Protein AF-A0A099PGU4-F1 (afdb_monomer)

Secondary structure (DSSP, 8-state):
-------------------------PPPP--EE-SSSS-EESSHHHHHHHHHHHS--PPPEEEETTEEP-SS-EEE-S---GGGEEEES-SEEEETTEEESSHHHHHHHHHH---EEEEEEEEETTEEEEEEEEE-PPPHHHHHHHHHHHHHHHSSS---HHHHHHHHHHTTT-STTHHHHHHHHHHHHHHHHHTT-GGG---GGGHHHHHHHHHHHHTT---HHHHHHHHHHHHHTT-TT-TTGGGG-HHHHHHHHHHHH---------TT---------HHHHHHHHHHHS-HHHHHHHHHHHHHHHHHTT--TTS---

pLDDT: mean 79.65, std 15.61, range [30.45, 95.44]

Solvent-accessible surface area (backbone atoms only — not comparable to full-atom values): 19019 Å² total; per-residue (Å²): 133,85,84,87,81,83,83,84,78,93,71,95,71,85,75,78,72,74,86,70,83,73,68,84,74,71,75,76,80,71,74,41,69,48,94,88,47,97,53,72,24,83,39,71,64,57,45,50,54,44,40,58,72,78,52,61,85,65,66,42,38,48,24,54,76,82,40,74,56,60,67,58,76,43,78,35,66,62,90,67,52,74,90,36,51,50,77,43,60,53,78,42,39,28,51,72,89,43,74,40,94,46,71,66,59,49,48,51,53,47,53,74,56,67,62,49,77,44,41,40,37,33,25,25,93,97,46,76,44,53,31,36,40,32,34,46,55,59,48,70,67,54,51,52,51,51,52,52,50,49,47,72,66,42,62,55,91,80,84,48,50,66,48,52,52,50,49,55,60,75,44,69,83,47,72,56,42,43,54,47,54,49,13,54,50,26,38,54,49,14,31,38,10,65,60,54,39,78,73,63,80,51,52,53,81,51,19,63,56,25,38,48,53,14,49,63,43,36,67,87,49,89,47,73,66,47,44,34,48,51,22,54,47,34,55,76,66,70,50,68,85,55,63,80,50,33,63,69,38,64,61,57,38,51,36,49,46,24,76,76,69,74,48,80,59,83,54,84,76,59,96,70,72,82,66,74,64,66,81,66,34,68,66,58,49,50,46,36,51,46,47,42,45,58,71,70,56,34,72,71,41,48,67,57,52,54,49,53,48,67,71,64,70,56,72,77,71,72,78,75,127

Mean predicted aligned error: 14.09 Å

Radius of gyration: 36.43 Å; Cα contacts (8 Å, |Δi|>4): 398; chains: 1; bounding box: 57×49×133 Å

Foldseek 3Di:
DDDDDDDDDDDDDPPPPPPDPPPCPPPPQDWDAAPVDRDIDSDPVVSVVCCCPVPPPDAKFKAFQNHTDALDEEEDQDQGDLVRIDIPQFCWKDKPPHTDRDPSVVSVVCNVDQAAWMWMWTDHDPDIGIYIYGYLYQDPVLVVQLVVLLCVLQLDQDDAPVSLVVSCVSCVVRPSCPLVSQLLSLLSLLLCQLQVPVRSPHHVVCSLVSLVSNCVSLVRPDDLVSLCSVLLSCLVQVVLVVVVSVVSQVLSNQLSCCLVPVDADQDCPPVDPPRPSRHHHPLSVLSSCLRHDDPVCVVVCVVVSVVCCVVSPPPNVVPPD

Structure (mmCIF, N/CA/C/O backbone):
data_AF-A0A099PGU4-F1
#
_entry.id   AF-A0A099PGU4-F1
#
loop_
_atom_site.group_PDB
_atom_site.id
_atom_site.type_symbol
_atom_site.label_atom_id
_atom_site.label_alt_id
_atom_site.label_comp_id
_atom_site.label_asym_id
_atom_site.label_entity_id
_atom_site.label_seq_id
_atom_site.pdbx_PDB_ins_code
_atom_site.Cartn_x
_atom_site.Cartn_y
_atom_site.Cartn_z
_atom_site.occupancy
_atom_site.B_iso_or_equiv
_atom_site.auth_seq_id
_atom_site.auth_comp_id
_atom_site.auth_asym_id
_atom_site.auth_atom_id
_atom_site.pdbx_PDB_model_num
ATOM 1 N N . MET A 1 1 ? 26.049 23.644 82.304 1.00 37.53 1 MET A N 1
ATOM 2 C CA . MET A 1 1 ? 25.176 23.335 81.154 1.00 37.53 1 MET A CA 1
ATOM 3 C C . MET A 1 1 ? 24.590 21.949 81.382 1.00 37.53 1 MET A C 1
ATOM 5 O O . MET A 1 1 ? 25.367 21.016 81.489 1.00 37.53 1 MET A O 1
ATOM 9 N N . GLY A 1 2 ? 23.264 21.877 81.557 1.00 38.16 2 GLY A N 1
ATOM 10 C CA . GLY A 1 2 ? 22.396 20.699 81.370 1.00 38.16 2 GLY A CA 1
ATOM 11 C C . GLY A 1 2 ? 22.718 19.407 82.124 1.00 38.16 2 GLY A C 1
ATOM 12 O O . GLY A 1 2 ? 23.472 18.584 81.628 1.00 38.16 2 GLY A O 1
ATOM 13 N N . PHE A 1 3 ? 22.074 19.213 83.277 1.00 33.47 3 PHE A N 1
ATOM 14 C CA . PHE A 1 3 ? 22.132 18.014 84.115 1.00 33.47 3 PHE A CA 1
ATOM 15 C C . PHE A 1 3 ? 21.440 16.795 83.484 1.00 33.47 3 PHE A C 1
ATOM 17 O O . PHE A 1 3 ? 20.305 16.877 83.018 1.00 33.47 3 PHE A O 1
ATOM 24 N N . LEU A 1 4 ? 22.121 15.651 83.570 1.00 37.31 4 LEU A N 1
ATOM 25 C CA . LEU A 1 4 ? 21.577 14.305 83.421 1.00 37.31 4 LEU A CA 1
ATOM 26 C C . LEU A 1 4 ? 20.692 14.011 84.645 1.00 37.31 4 LEU A C 1
ATOM 28 O O . LEU A 1 4 ? 21.203 13.944 85.762 1.00 37.31 4 LEU A O 1
ATOM 32 N N . VAL A 1 5 ? 19.381 13.850 84.458 1.00 43.94 5 VAL A N 1
ATOM 33 C CA . VAL A 1 5 ? 18.483 13.419 85.539 1.00 43.94 5 VAL A CA 1
ATOM 34 C C . VAL A 1 5 ? 18.131 11.952 85.334 1.00 43.94 5 VAL A C 1
ATOM 36 O O . VAL A 1 5 ? 17.391 11.581 84.427 1.00 43.94 5 VAL A O 1
ATOM 39 N N . ILE A 1 6 ? 18.706 11.126 86.203 1.00 43.03 6 ILE A N 1
ATOM 40 C CA . ILE A 1 6 ? 18.345 9.730 86.427 1.00 43.03 6 ILE A CA 1
ATOM 41 C C . ILE A 1 6 ? 17.074 9.730 87.279 1.00 43.03 6 ILE A C 1
ATOM 43 O O . ILE A 1 6 ? 17.106 10.213 88.408 1.00 43.03 6 ILE A O 1
ATOM 47 N N . TYR A 1 7 ? 15.987 9.140 86.784 1.00 37.22 7 TYR A N 1
ATOM 48 C CA . TYR A 1 7 ? 14.889 8.703 87.645 1.00 37.22 7 TYR A CA 1
ATOM 49 C C . TYR A 1 7 ? 15.001 7.194 87.867 1.00 37.22 7 TYR A C 1
ATOM 51 O O . TYR A 1 7 ? 14.616 6.389 87.025 1.00 37.22 7 TYR A O 1
ATOM 59 N N . LYS A 1 8 ? 15.553 6.824 89.028 1.00 44.50 8 LYS A N 1
ATOM 60 C CA . LYS A 1 8 ? 15.215 5.572 89.707 1.00 44.50 8 LYS A CA 1
ATOM 61 C C . LYS A 1 8 ? 14.029 5.877 90.614 1.00 44.50 8 LYS A C 1
ATOM 63 O O . LYS A 1 8 ? 14.149 6.712 91.505 1.00 44.50 8 LYS A O 1
ATOM 68 N N . GLY A 1 9 ? 12.907 5.219 90.363 1.00 38.56 9 GLY A N 1
ATOM 69 C CA . GLY A 1 9 ? 11.723 5.274 91.207 1.00 38.56 9 GLY A CA 1
ATOM 70 C C . GLY A 1 9 ? 11.124 3.883 91.305 1.00 38.56 9 GLY A C 1
ATOM 71 O O . GLY A 1 9 ? 10.373 3.474 90.427 1.00 38.56 9 GLY A O 1
ATOM 72 N N . ASP A 1 10 ? 11.499 3.168 92.361 1.00 49.78 10 ASP A N 1
ATOM 73 C CA . ASP A 1 10 ? 10.789 1.988 92.835 1.00 49.78 10 ASP A CA 1
ATOM 74 C C . ASP A 1 10 ? 9.433 2.433 93.397 1.00 49.78 10 ASP A C 1
ATOM 76 O O . ASP A 1 10 ? 9.382 3.248 94.318 1.00 49.78 10 ASP A O 1
ATOM 80 N N . ALA A 1 11 ? 8.333 1.891 92.878 1.00 44.25 11 ALA A N 1
ATOM 81 C CA . ALA A 1 11 ? 7.063 1.872 93.592 1.00 44.25 11 ALA A CA 1
ATOM 82 C C . ALA A 1 11 ? 6.224 0.684 93.120 1.00 44.25 11 ALA A C 1
ATOM 84 O O . ALA A 1 11 ? 5.599 0.683 92.063 1.00 44.25 11 ALA A O 1
ATOM 85 N N . VAL A 1 12 ? 6.265 -0.342 93.961 1.00 49.97 12 VAL A N 1
ATOM 86 C CA . VAL A 1 12 ? 5.324 -1.449 94.079 1.00 49.97 12 VAL A CA 1
ATOM 87 C C . VAL A 1 12 ? 3.891 -0.934 93.917 1.00 49.97 12 VAL A C 1
ATOM 89 O O . VAL A 1 12 ? 3.403 -0.157 94.733 1.00 49.97 12 VAL A O 1
ATOM 92 N N . GLY A 1 13 ? 3.223 -1.375 92.858 1.00 40.06 13 GLY A N 1
ATOM 93 C CA . GLY A 1 13 ? 1.851 -0.996 92.550 1.00 40.06 13 GLY A CA 1
ATOM 94 C C . GLY A 1 13 ? 1.297 -1.897 91.462 1.00 40.06 13 GLY A C 1
ATOM 95 O O . GLY A 1 13 ? 1.144 -1.481 90.319 1.00 40.06 13 GLY A O 1
ATOM 96 N N . SER A 1 14 ? 1.047 -3.159 91.802 1.00 49.19 14 SER A N 1
ATOM 97 C CA . SER A 1 14 ? 0.262 -4.066 90.971 1.00 49.19 14 SER A CA 1
ATOM 98 C C . SER A 1 14 ? -1.152 -3.498 90.851 1.00 49.19 14 SER A C 1
ATOM 100 O O . SER A 1 14 ? -1.988 -3.711 91.726 1.00 49.19 14 SER A O 1
ATOM 102 N N . VAL A 1 15 ? -1.422 -2.737 89.791 1.00 48.97 15 VAL A N 1
ATOM 103 C CA . VAL A 1 15 ? -2.797 -2.432 89.398 1.00 48.97 15 VAL A CA 1
ATOM 104 C C . VAL A 1 15 ? -3.402 -3.762 88.967 1.00 48.97 15 VAL A C 1
ATOM 106 O O . VAL A 1 15 ? -3.043 -4.297 87.920 1.00 48.97 15 VAL A O 1
ATOM 109 N N . GLN A 1 16 ? -4.265 -4.333 89.809 1.00 47.31 16 GLN A N 1
ATOM 110 C CA . GLN A 1 16 ? -5.133 -5.419 89.381 1.00 47.31 16 GLN A CA 1
ATOM 111 C C . GLN A 1 16 ? -6.078 -4.838 88.335 1.00 47.31 16 GLN A C 1
ATOM 113 O O . GLN A 1 16 ? -7.005 -4.096 88.655 1.00 47.31 16 GLN A O 1
ATOM 118 N N . ILE A 1 17 ? -5.780 -5.123 87.070 1.00 53.50 17 ILE A N 1
ATOM 119 C CA . ILE A 1 17 ? -6.756 -5.002 85.997 1.00 53.50 17 ILE A CA 1
ATOM 120 C C . ILE A 1 17 ? -7.861 -5.992 86.386 1.00 53.50 17 ILE A C 1
ATOM 122 O O . ILE A 1 17 ? -7.537 -7.163 86.595 1.00 53.50 17 ILE A O 1
ATOM 126 N N . PRO A 1 18 ? -9.119 -5.556 86.573 1.00 51.62 18 PRO A N 1
ATOM 127 C CA . PRO A 1 18 ? -10.206 -6.497 86.775 1.00 51.62 18 PRO A CA 1
ATOM 128 C C . PRO A 1 18 ? -10.209 -7.417 85.562 1.00 51.62 18 PRO A C 1
ATOM 130 O O . PRO A 1 18 ? -10.200 -6.904 84.436 1.00 51.62 18 PRO A O 1
ATOM 133 N N . ASP A 1 19 ? -10.190 -8.730 85.792 1.00 52.38 19 ASP A N 1
ATOM 134 C CA . ASP A 1 19 ? -10.503 -9.722 84.769 1.00 52.38 19 ASP A CA 1
ATOM 135 C C . ASP A 1 19 ? -11.881 -9.354 84.228 1.00 52.38 19 ASP A C 1
ATOM 137 O O . ASP A 1 19 ? -12.927 -9.629 84.811 1.00 52.38 19 ASP A O 1
ATOM 141 N N . SER A 1 20 ? -11.854 -8.560 83.166 1.00 56.41 20 SER A N 1
ATOM 142 C CA . SER A 1 20 ? -13.026 -8.208 82.410 1.00 56.41 20 SER A CA 1
ATOM 143 C C . SER A 1 20 ? -13.300 -9.481 81.651 1.00 56.41 20 SER A C 1
ATOM 145 O O . SER A 1 20 ? -12.481 -9.873 80.817 1.00 56.41 20 SER A O 1
ATOM 147 N N . ASP A 1 21 ? -14.394 -10.147 82.003 1.00 51.59 21 ASP A N 1
ATOM 148 C CA . ASP A 1 21 ? -14.986 -11.211 81.215 1.00 51.59 21 ASP A CA 1
ATOM 149 C C . ASP A 1 21 ? -15.251 -10.644 79.815 1.00 51.59 21 ASP A C 1
ATOM 151 O O . ASP A 1 21 ? -16.335 -10.160 79.494 1.00 51.59 21 ASP A O 1
ATOM 155 N N . PHE A 1 22 ? -14.222 -10.647 78.967 1.00 52.19 22 PHE A N 1
ATOM 156 C CA . PHE A 1 22 ? -14.390 -10.605 77.535 1.00 52.19 22 PHE A CA 1
ATOM 157 C C . PHE A 1 22 ? -15.034 -11.943 77.211 1.00 52.19 22 PHE A C 1
ATOM 159 O O . PHE A 1 22 ? -14.361 -12.924 76.892 1.00 52.19 22 PHE A O 1
ATOM 166 N N . GLU A 1 23 ? -16.361 -11.989 77.359 1.00 58.59 23 GLU A N 1
ATOM 167 C CA . GLU A 1 23 ? -17.189 -12.935 76.638 1.00 58.59 23 GLU A CA 1
ATOM 168 C C . GLU A 1 23 ? -16.593 -13.032 75.237 1.00 58.59 23 GLU A C 1
ATOM 170 O O . GLU A 1 23 ? -16.326 -12.010 74.598 1.00 58.59 23 GLU A O 1
ATOM 175 N N . ASN A 1 24 ? -16.284 -14.255 74.811 1.00 54.84 24 ASN A N 1
ATOM 176 C CA . ASN A 1 24 ? -15.778 -14.552 73.481 1.00 54.84 24 ASN A CA 1
ATOM 177 C C . ASN A 1 24 ? -16.817 -14.086 72.450 1.00 54.84 24 ASN A C 1
ATOM 179 O O . ASN A 1 24 ? -17.599 -14.889 71.940 1.00 54.84 24 ASN A O 1
ATOM 183 N N . VAL A 1 25 ? -16.845 -12.786 72.145 1.00 59.75 25 VAL A N 1
ATOM 184 C CA . VAL A 1 25 ? -17.610 -12.222 71.045 1.00 59.75 25 VAL A CA 1
ATOM 185 C C . VAL A 1 25 ? -16.882 -12.698 69.807 1.00 59.75 25 VAL A C 1
ATOM 187 O O . VAL A 1 25 ? -15.896 -12.115 69.355 1.00 59.75 25 VAL A O 1
ATOM 190 N N . THR A 1 26 ? -17.330 -13.843 69.307 1.00 65.25 26 THR A N 1
ATOM 191 C CA . THR A 1 26 ? -16.899 -14.353 68.018 1.00 65.25 26 THR A CA 1
ATOM 192 C C . THR A 1 26 ? -17.245 -13.260 67.010 1.00 65.25 26 THR A C 1
ATOM 194 O O . THR A 1 26 ? -18.410 -12.857 66.941 1.00 65.25 26 THR A O 1
ATOM 197 N N . PRO A 1 27 ? -16.258 -12.702 66.285 1.00 69.75 27 PRO A N 1
ATOM 198 C CA . PRO A 1 27 ? -16.545 -11.656 65.323 1.00 69.75 27 PRO A CA 1
ATOM 199 C C . PRO A 1 27 ? -17.578 -12.195 64.329 1.00 69.75 27 PRO A C 1
ATOM 201 O O . PRO A 1 27 ? -17.468 -13.358 63.922 1.00 69.75 27 PRO A O 1
ATOM 204 N N . PRO A 1 28 ? -18.591 -11.391 63.961 1.00 69.25 28 PRO A N 1
ATOM 205 C CA . PRO A 1 28 ? -19.624 -11.845 63.048 1.00 69.25 28 PRO A CA 1
ATOM 206 C C . PRO A 1 28 ? -18.975 -12.367 61.758 1.00 69.25 28 PRO A C 1
ATOM 208 O O . PRO A 1 28 ? -17.961 -11.810 61.312 1.00 69.25 28 PRO A O 1
ATOM 211 N N . PRO A 1 29 ? -19.516 -13.450 61.173 1.00 75.88 29 PRO A N 1
ATOM 212 C CA . PRO A 1 29 ? -18.942 -14.052 59.980 1.00 75.88 29 PRO A CA 1
ATOM 213 C C . PRO A 1 29 ? -18.829 -12.997 58.878 1.00 75.88 29 PRO A C 1
ATOM 215 O O . PRO A 1 29 ? -19.744 -12.204 58.655 1.00 75.88 29 PRO A O 1
ATOM 218 N N . ARG A 1 30 ? -17.677 -12.956 58.201 1.00 81.38 30 ARG A N 1
ATOM 219 C CA . ARG A 1 30 ? -17.460 -12.033 57.084 1.00 81.38 30 ARG A CA 1
ATOM 220 C C . ARG A 1 30 ? -18.351 -12.462 55.924 1.00 81.38 30 ARG A C 1
ATOM 222 O O . ARG A 1 30 ? -18.134 -13.523 55.350 1.00 81.38 30 ARG A O 1
ATOM 229 N N . VAL A 1 31 ? -19.327 -11.628 55.586 1.00 89.50 31 VAL A N 1
ATOM 230 C CA . VAL A 1 31 ? -20.226 -11.845 54.449 1.00 89.50 31 VAL A CA 1
ATOM 231 C C . VAL A 1 31 ? -19.766 -10.983 53.279 1.00 89.50 31 VAL A C 1
ATOM 233 O O . VAL A 1 31 ? -19.483 -9.797 53.447 1.00 89.50 31 VAL A O 1
ATOM 236 N N . TYR A 1 32 ? -19.699 -11.575 52.090 1.00 90.06 32 TYR A N 1
ATOM 237 C CA . TYR A 1 32 ? -19.352 -10.888 50.850 1.00 90.06 32 TYR A CA 1
ATOM 238 C C . TYR A 1 32 ? -20.605 -10.724 49.990 1.00 90.06 32 TYR A C 1
ATOM 240 O O . TYR A 1 32 ? -21.215 -11.715 49.601 1.00 90.06 32 TYR A O 1
ATOM 248 N N . ILE A 1 33 ? -20.998 -9.486 49.695 1.00 90.75 33 ILE A N 1
ATOM 249 C CA . ILE A 1 33 ? -22.209 -9.173 48.918 1.00 90.75 33 ILE A CA 1
ATOM 250 C C . ILE A 1 33 ? -21.813 -8.905 47.462 1.00 90.75 33 ILE A C 1
ATOM 252 O O . ILE A 1 33 ? -20.813 -8.224 47.206 1.00 90.75 33 ILE A O 1
ATOM 256 N N . CYS A 1 34 ? -22.565 -9.443 46.500 1.00 89.75 34 CYS A N 1
ATOM 257 C CA . CYS A 1 34 ? -22.356 -9.106 45.095 1.00 89.75 34 CYS A CA 1
ATOM 258 C C . CYS A 1 34 ? -22.785 -7.655 44.810 1.00 89.75 34 CYS A C 1
ATOM 260 O O . CYS A 1 34 ? -23.852 -7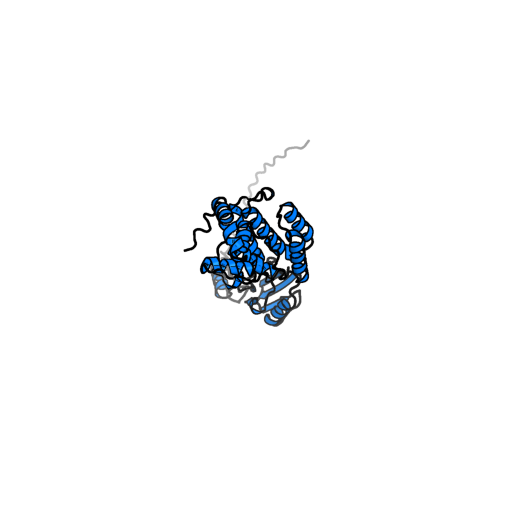.235 45.236 1.00 89.75 34 CYS A O 1
ATOM 262 N N . PRO A 1 35 ? -21.990 -6.857 44.076 1.00 85.19 35 PRO A N 1
ATOM 263 C CA . PRO A 1 35 ? -22.382 -5.494 43.717 1.00 85.19 35 PRO A CA 1
ATOM 264 C C . PRO A 1 35 ? -23.399 -5.434 42.564 1.00 85.19 35 PRO A C 1
ATOM 266 O O . PRO A 1 35 ? -23.894 -4.356 42.258 1.00 85.19 35 PRO A O 1
ATOM 269 N N . HIS A 1 36 ? -23.676 -6.561 41.898 1.00 82.00 36 HIS A N 1
ATOM 270 C CA . HIS A 1 36 ? -24.561 -6.633 40.728 1.00 82.00 36 HIS A CA 1
ATOM 271 C C . HIS A 1 36 ? -25.885 -7.363 41.010 1.00 82.00 36 HIS A C 1
ATOM 273 O O . HIS A 1 36 ? -26.781 -7.333 40.170 1.00 82.00 36 HIS A O 1
ATOM 279 N N . CYS A 1 37 ? -26.016 -8.028 42.163 1.00 87.00 37 CYS A N 1
ATOM 280 C CA . CYS A 1 37 ? -27.243 -8.690 42.608 1.00 87.00 37 CYS A CA 1
ATOM 281 C C . CYS A 1 37 ? -27.247 -8.867 44.135 1.00 87.00 37 CYS A C 1
ATOM 283 O O . CYS A 1 37 ? -26.203 -8.790 44.774 1.00 87.00 37 CYS A O 1
ATOM 285 N N . ASP A 1 38 ? -28.401 -9.188 44.718 1.00 90.69 38 ASP A N 1
ATOM 286 C CA . ASP A 1 38 ? -28.570 -9.277 46.177 1.00 90.69 38 ASP A CA 1
ATOM 287 C C . ASP A 1 38 ? -28.043 -10.588 46.808 1.00 90.69 38 ASP A C 1
ATOM 289 O O . ASP A 1 38 ? -28.407 -10.942 47.931 1.00 90.69 38 ASP A O 1
ATOM 293 N N . LEU A 1 39 ? -27.192 -11.344 46.101 1.00 92.06 39 LEU A N 1
ATOM 294 C CA . LEU A 1 39 ? -26.624 -12.598 46.603 1.00 92.06 39 LEU A CA 1
ATOM 295 C C . LEU A 1 39 ? -25.433 -12.361 47.539 1.00 92.06 39 LEU A C 1
ATOM 297 O O . LEU A 1 39 ? -24.592 -11.481 47.326 1.00 92.06 39 LEU A O 1
ATOM 301 N N . THR A 1 40 ? -25.340 -13.210 48.561 1.00 93.12 40 THR A N 1
ATOM 302 C CA . THR A 1 40 ? -24.297 -13.182 49.587 1.00 93.12 40 THR A CA 1
ATOM 303 C C . THR A 1 40 ? -23.467 -14.461 49.574 1.00 93.12 40 THR A C 1
ATOM 305 O O . THR A 1 40 ? -23.962 -15.547 49.279 1.00 93.12 40 THR A O 1
ATOM 308 N N . PHE A 1 41 ? -22.179 -14.326 49.884 1.00 93.69 41 PHE A N 1
ATOM 309 C CA . PHE A 1 41 ? -21.196 -15.400 49.799 1.00 93.69 41 PHE A CA 1
ATOM 310 C C . PHE A 1 41 ? -20.359 -15.478 51.073 1.00 93.69 41 PHE A C 1
ATOM 312 O O . PHE A 1 41 ? -19.996 -14.463 51.671 1.00 93.69 41 PHE A O 1
ATOM 319 N N . GLU A 1 42 ? -20.012 -16.705 51.454 1.00 92.56 42 GLU A N 1
ATOM 320 C CA . GLU A 1 42 ? -19.208 -17.016 52.645 1.00 92.56 42 GLU A CA 1
ATOM 321 C C . GLU A 1 42 ? -17.702 -16.812 52.415 1.00 92.56 42 GLU A C 1
ATOM 323 O O . GLU A 1 42 ? -16.914 -16.774 53.358 1.00 92.56 42 GLU A O 1
AT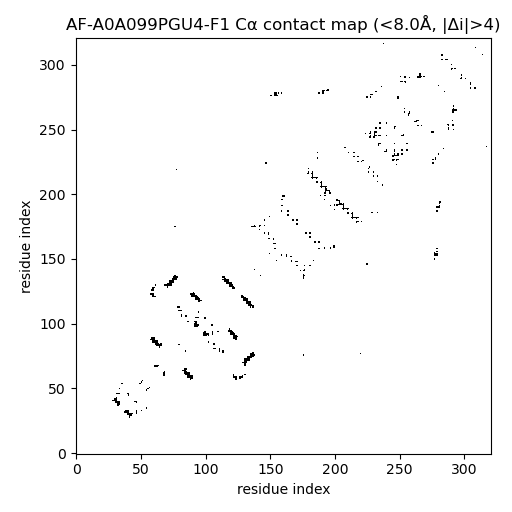OM 328 N N . SER A 1 43 ? -17.277 -16.671 51.156 1.00 92.12 43 SER A N 1
ATOM 329 C CA . SER A 1 43 ? -15.884 -16.411 50.803 1.00 92.12 43 SER A CA 1
ATOM 330 C C . SER A 1 43 ? -15.758 -15.488 49.594 1.00 92.12 43 SER A C 1
ATOM 332 O O . SER A 1 43 ? -16.630 -15.433 48.723 1.00 92.12 43 SER A O 1
ATOM 334 N N . LEU A 1 44 ? -14.621 -14.790 49.519 1.00 91.44 44 LEU A N 1
ATOM 335 C CA . LEU A 1 44 ? -14.261 -13.958 48.371 1.00 91.44 44 LEU A CA 1
ATOM 336 C C . LEU A 1 44 ? -14.180 -14.782 47.072 1.00 91.44 44 LEU A C 1
ATOM 338 O O . LEU A 1 44 ? -14.570 -14.285 46.020 1.00 91.44 44 LEU A O 1
ATOM 342 N N . GLN A 1 45 ? -13.708 -16.032 47.150 1.00 93.56 45 GLN A N 1
ATOM 343 C CA . GLN A 1 45 ? -13.581 -16.925 45.994 1.00 93.56 45 GLN A CA 1
ATOM 344 C C . GLN A 1 45 ? -14.951 -17.245 45.386 1.00 93.56 45 GLN A C 1
ATOM 346 O O . GLN A 1 45 ? -15.138 -17.079 44.188 1.00 93.56 45 GLN A O 1
ATOM 351 N N . LEU A 1 46 ? -15.939 -17.597 46.217 1.00 92.00 46 LEU A N 1
ATOM 352 C CA . LEU A 1 46 ? -17.301 -17.873 45.746 1.00 92.00 46 LEU A CA 1
ATOM 353 C C . LEU A 1 46 ? -17.959 -16.635 45.125 1.00 92.00 46 LEU A C 1
ATOM 355 O O . LEU A 1 46 ? -18.644 -16.749 44.111 1.00 92.00 46 LEU A O 1
ATOM 359 N N . LEU A 1 47 ? -17.713 -15.444 45.687 1.00 90.50 47 LEU A N 1
ATOM 360 C CA . LEU A 1 47 ? -18.157 -14.190 45.077 1.00 90.50 47 LEU A CA 1
ATOM 361 C C . LEU A 1 47 ? -17.491 -13.959 43.707 1.00 90.50 47 LEU A C 1
ATOM 363 O O . LEU A 1 47 ? -18.146 -13.475 42.786 1.00 90.50 47 LEU A O 1
ATOM 367 N N . GLN A 1 48 ? -16.200 -14.267 43.557 1.00 87.94 48 GLN A N 1
ATOM 368 C CA . GLN A 1 48 ? -15.495 -14.139 42.276 1.00 87.94 48 GLN A CA 1
ATOM 369 C C . GLN A 1 48 ? -16.021 -15.126 41.230 1.00 87.94 48 GLN A C 1
ATOM 371 O O . GLN A 1 48 ? -16.327 -14.707 40.114 1.00 87.94 48 GLN A O 1
ATOM 376 N N . ASP A 1 49 ? -16.194 -16.394 41.597 1.00 89.19 49 ASP A N 1
ATOM 377 C CA . ASP A 1 49 ? -16.730 -17.427 40.707 1.00 89.19 49 ASP A CA 1
ATOM 378 C C . ASP A 1 49 ? -18.157 -17.070 40.264 1.00 89.19 49 ASP A C 1
ATOM 380 O O . ASP A 1 49 ? -18.492 -17.141 39.080 1.00 89.19 49 ASP A O 1
ATOM 384 N N . HIS A 1 50 ? -18.980 -16.580 41.195 1.00 90.94 50 HIS A N 1
ATOM 385 C CA . HIS A 1 50 ? -20.302 -16.051 40.885 1.00 90.94 50 HIS A CA 1
ATOM 386 C C . HIS A 1 50 ? -20.244 -14.864 39.916 1.00 90.94 50 HIS A C 1
ATOM 388 O O . HIS A 1 50 ? -20.989 -14.852 38.941 1.00 90.94 50 HIS A O 1
ATOM 394 N N . LYS A 1 51 ? -19.356 -13.885 40.136 1.00 85.56 51 LYS A N 1
ATOM 395 C CA . LYS A 1 51 ? -19.197 -12.745 39.218 1.00 85.56 51 LYS A CA 1
ATOM 396 C C . LYS A 1 51 ? -18.855 -13.207 37.805 1.00 85.56 51 LYS A C 1
ATOM 398 O O . LYS A 1 51 ? -19.449 -12.712 36.859 1.00 85.56 51 LYS A O 1
ATOM 403 N N . ILE A 1 52 ? -17.949 -14.170 37.655 1.00 83.31 52 ILE A N 1
ATOM 404 C CA . ILE A 1 52 ? -17.544 -14.681 36.338 1.00 83.31 52 ILE A CA 1
ATOM 405 C C . ILE A 1 52 ? -18.707 -15.400 35.638 1.00 83.31 52 ILE A C 1
ATOM 407 O O . ILE A 1 52 ? -18.910 -15.207 34.440 1.00 83.31 52 ILE A O 1
ATOM 411 N N . LEU A 1 53 ? -19.471 -16.213 36.373 1.00 84.00 53 LEU A N 1
ATOM 412 C CA . LEU A 1 53 ? -20.519 -17.065 35.802 1.00 84.00 53 LEU A CA 1
ATOM 413 C C . LEU A 1 53 ? -21.854 -16.340 35.590 1.00 84.00 53 LEU A C 1
ATOM 415 O O . LEU A 1 53 ? -22.493 -16.520 34.557 1.00 84.00 53 LEU A O 1
ATOM 419 N N . ALA A 1 54 ? -22.290 -15.544 36.566 1.00 82.88 54 ALA A N 1
ATOM 420 C CA . ALA A 1 54 ? -23.595 -14.883 36.561 1.00 82.88 54 ALA A CA 1
ATOM 421 C C . ALA A 1 54 ? -23.545 -13.456 35.996 1.00 82.88 54 ALA A C 1
ATOM 423 O O . ALA A 1 54 ? -24.559 -12.950 35.518 1.00 82.88 54 ALA A O 1
ATOM 424 N N . HIS A 1 55 ? -22.371 -12.818 36.019 1.00 80.19 55 HIS A N 1
ATOM 425 C CA . HIS A 1 55 ? -22.159 -11.457 35.527 1.00 80.19 55 HIS A CA 1
ATOM 426 C C . HIS A 1 55 ? -20.974 -11.400 34.550 1.00 80.19 55 HIS A C 1
ATOM 428 O O . HIS A 1 55 ? -20.003 -10.678 34.802 1.00 80.19 55 HIS A O 1
ATOM 434 N N . PRO A 1 56 ? -21.018 -12.159 33.434 1.00 71.19 56 PRO A N 1
ATOM 435 C CA . PRO A 1 56 ? -19.940 -12.136 32.460 1.00 71.19 56 PRO A CA 1
ATOM 436 C C . PRO A 1 56 ? -19.713 -10.696 31.993 1.00 71.19 56 PRO A C 1
ATOM 438 O O . PRO A 1 56 ? -20.628 -10.042 31.490 1.00 71.19 56 PRO A O 1
ATOM 441 N N . LEU A 1 57 ? -18.483 -10.210 32.176 1.00 73.25 57 LEU A N 1
ATOM 442 C CA . LEU A 1 57 ? -18.040 -8.899 31.710 1.00 73.25 57 LEU A CA 1
ATOM 443 C C . LEU A 1 57 ? -18.067 -8.883 30.181 1.00 73.25 57 LEU A C 1
ATOM 445 O O . LEU A 1 57 ? -17.080 -9.206 29.520 1.00 73.25 57 LEU A O 1
ATOM 449 N N . LYS A 1 58 ? -19.215 -8.512 29.618 1.00 79.12 58 LYS A N 1
ATOM 450 C CA . LYS A 1 58 ? -19.326 -8.171 28.206 1.00 79.12 58 LYS A CA 1
ATOM 451 C C . LYS A 1 58 ? -18.691 -6.803 28.021 1.00 79.12 58 LYS A C 1
ATOM 453 O O . LYS A 1 58 ? -19.096 -5.833 28.655 1.00 79.12 58 LYS A O 1
ATOM 458 N N . ARG A 1 59 ? -17.648 -6.750 27.201 1.00 85.00 59 ARG A N 1
ATOM 459 C CA . ARG A 1 59 ? -17.011 -5.492 26.826 1.00 85.00 59 ARG A CA 1
ATOM 460 C C . ARG A 1 59 ? -17.589 -5.042 25.489 1.00 85.00 59 ARG A C 1
ATOM 462 O O . ARG A 1 59 ? -17.737 -5.895 24.613 1.00 85.00 59 ARG A O 1
ATOM 469 N N . PRO A 1 60 ? -17.902 -3.751 25.333 1.00 90.88 60 PRO A N 1
ATOM 470 C CA . PRO A 1 60 ? -18.253 -3.201 24.046 1.00 90.88 60 PRO A CA 1
ATOM 471 C C . PRO A 1 60 ? -17.011 -3.172 23.153 1.00 90.88 60 PRO A C 1
ATOM 473 O O . PRO A 1 60 ? -15.918 -2.820 23.607 1.00 90.88 60 PRO A O 1
ATOM 476 N N . TYR A 1 61 ? -17.184 -3.532 21.885 1.00 91.88 61 TYR A N 1
ATOM 477 C CA . TYR A 1 61 ? -16.114 -3.539 20.892 1.00 91.88 61 TYR A CA 1
ATOM 478 C C . TYR A 1 61 ? -16.557 -2.840 19.613 1.00 91.88 61 TYR A C 1
ATOM 480 O O . TYR A 1 61 ? -17.659 -3.077 19.120 1.00 91.88 61 TYR A O 1
ATOM 488 N N . LEU A 1 62 ? -15.652 -2.039 19.049 1.00 93.19 62 LEU A N 1
ATOM 489 C CA . LEU A 1 62 ? -15.700 -1.655 17.645 1.00 93.19 62 LEU A CA 1
ATOM 490 C C . LEU A 1 62 ? -14.870 -2.672 16.862 1.00 93.19 62 LEU A C 1
ATOM 492 O O . LEU A 1 62 ? -13.697 -2.883 17.173 1.00 93.19 62 LEU A O 1
ATOM 496 N N . LEU A 1 63 ? -15.468 -3.297 15.856 1.00 93.38 63 LEU A N 1
ATOM 497 C CA . LEU A 1 63 ? -14.782 -4.198 14.941 1.00 93.38 63 LEU A CA 1
ATOM 498 C C . LEU A 1 63 ? -14.503 -3.470 13.626 1.00 93.38 63 LEU A C 1
ATOM 500 O O . LEU A 1 63 ? -15.427 -2.931 13.017 1.00 93.38 63 LEU A O 1
ATOM 504 N N . ILE A 1 64 ? -13.249 -3.508 13.173 1.00 92.38 64 ILE A N 1
ATOM 505 C CA . ILE A 1 64 ? -12.832 -3.069 11.835 1.00 92.38 64 ILE A CA 1
ATOM 506 C C . ILE A 1 64 ? -12.272 -4.291 11.099 1.00 92.38 64 ILE A C 1
ATOM 508 O O . ILE A 1 64 ? -11.364 -4.957 11.593 1.00 92.38 64 ILE A O 1
ATOM 512 N N . HIS A 1 65 ? -12.850 -4.628 9.946 1.00 89.44 65 HIS A N 1
ATOM 513 C CA . HIS A 1 65 ? -12.588 -5.860 9.188 1.00 89.44 65 HIS A CA 1
ATOM 514 C C . HIS A 1 65 ? -12.671 -7.138 10.048 1.00 89.44 65 HIS A C 1
ATOM 516 O O . HIS A 1 65 ? -11.900 -8.081 9.874 1.00 89.44 65 HIS A O 1
ATOM 522 N N . GLY A 1 66 ? -13.603 -7.161 11.008 1.00 88.25 66 GLY A N 1
ATOM 523 C CA . GLY A 1 66 ? -13.807 -8.286 11.928 1.00 88.25 66 GLY A CA 1
ATOM 524 C C . GLY A 1 66 ? -12.788 -8.386 13.070 1.00 88.25 66 GLY A C 1
ATOM 525 O O . GLY A 1 66 ? -12.886 -9.305 13.880 1.00 88.25 66 GLY A O 1
ATOM 526 N N . ALA A 1 67 ? -11.834 -7.457 13.172 1.00 89.38 67 ALA A N 1
ATOM 527 C CA . ALA A 1 67 ? -10.883 -7.388 14.275 1.00 89.38 67 ALA A CA 1
ATOM 528 C C . ALA A 1 67 ? -11.307 -6.326 15.296 1.00 89.38 67 ALA A C 1
ATOM 530 O O . ALA A 1 67 ? -11.639 -5.199 14.926 1.00 89.38 67 ALA A O 1
ATOM 531 N N . ALA A 1 68 ? -11.271 -6.677 16.585 1.00 89.38 68 ALA A N 1
ATOM 532 C CA . ALA A 1 68 ? -11.581 -5.740 17.658 1.00 89.38 68 ALA A CA 1
ATOM 533 C C . ALA A 1 68 ? -10.502 -4.664 17.778 1.00 89.38 68 ALA A C 1
ATOM 535 O O . ALA A 1 68 ? -9.315 -4.957 17.936 1.00 89.38 68 ALA A O 1
ATOM 536 N N . VAL A 1 69 ? -10.946 -3.414 17.728 1.00 89.44 69 VAL A N 1
ATOM 537 C CA . VAL A 1 69 ? -10.107 -2.238 17.895 1.00 89.44 69 VAL A CA 1
ATOM 538 C C . VAL A 1 69 ? -9.931 -1.943 19.382 1.00 89.44 69 VAL A C 1
ATOM 540 O O . VAL A 1 69 ? -10.896 -1.920 20.147 1.00 89.44 69 VAL A O 1
ATOM 543 N N . GLY A 1 70 ? -8.678 -1.746 19.793 1.00 81.00 70 GLY A N 1
ATOM 544 C CA . GLY A 1 70 ? -8.333 -1.329 21.149 1.00 81.00 70 GLY A CA 1
ATOM 545 C C . GLY A 1 70 ? -8.632 0.150 21.414 1.00 81.00 70 GLY A C 1
ATOM 546 O O . GLY A 1 70 ? -9.076 0.883 20.538 1.00 81.00 70 GLY A O 1
ATOM 547 N N . SER A 1 71 ? -8.336 0.599 22.633 1.00 77.06 71 SER A N 1
ATOM 548 C CA . SER A 1 71 ? -8.489 2.002 23.052 1.00 77.06 71 SER A CA 1
ATOM 549 C C . SER A 1 71 ? -7.424 2.951 22.485 1.00 77.06 71 SER A C 1
ATOM 551 O O . SER A 1 71 ? -7.482 4.158 22.713 1.00 77.06 71 SER A O 1
ATOM 553 N N . ASP A 1 72 ? -6.422 2.419 21.787 1.00 82.69 72 ASP A N 1
ATOM 554 C CA . ASP A 1 72 ? -5.352 3.218 21.196 1.00 82.69 72 ASP A CA 1
ATOM 555 C C . ASP A 1 72 ? -5.818 3.908 19.910 1.00 82.69 72 ASP A C 1
ATOM 557 O O . ASP A 1 72 ? -6.746 3.462 19.232 1.00 82.69 72 ASP A O 1
ATOM 561 N N . ALA A 1 73 ? -5.153 5.009 19.554 1.00 84.94 73 ALA A N 1
ATOM 562 C CA . ALA A 1 73 ? -5.437 5.696 18.304 1.00 84.94 73 ALA A CA 1
ATOM 563 C C . ALA A 1 73 ? -5.010 4.838 17.101 1.00 84.94 73 ALA A C 1
ATOM 565 O O . ALA A 1 73 ? -3.842 4.462 16.988 1.00 84.94 73 ALA A O 1
ATOM 566 N N . ILE A 1 74 ? -5.939 4.574 16.181 1.00 88.69 74 ILE A N 1
ATOM 567 C CA . ILE A 1 74 ? -5.683 3.822 14.948 1.00 88.69 74 ILE A CA 1
ATOM 568 C C . ILE A 1 74 ? -5.690 4.774 13.757 1.00 88.69 74 ILE A C 1
ATOM 570 O O . ILE A 1 74 ? -6.681 5.458 13.517 1.00 88.69 74 ILE A O 1
ATOM 574 N N . SER A 1 75 ? -4.599 4.784 12.986 1.00 85.38 75 SER A N 1
ATOM 575 C CA . SER A 1 75 ? -4.541 5.467 11.688 1.00 85.38 75 SER A CA 1
ATOM 576 C C . SER A 1 75 ? -5.075 4.547 10.588 1.00 85.38 75 SER A C 1
ATOM 578 O O . SER A 1 75 ? -4.586 3.432 10.389 1.00 85.38 75 SER A O 1
ATOM 580 N N . LEU A 1 76 ? -6.102 5.023 9.895 1.00 87.25 76 LEU A N 1
ATOM 581 C CA . LEU A 1 76 ? -6.772 4.373 8.783 1.00 87.25 76 LEU A CA 1
ATOM 582 C C . LEU A 1 76 ? -6.372 5.085 7.494 1.00 87.25 76 LEU A C 1
ATOM 584 O O . LEU A 1 76 ? -6.668 6.260 7.297 1.00 87.25 76 LEU A O 1
ATOM 588 N N . LYS A 1 77 ? -5.708 4.342 6.610 1.00 81.88 77 LYS A N 1
ATOM 589 C CA . LYS A 1 77 ? -5.242 4.829 5.300 1.00 81.88 77 LYS A CA 1
ATOM 590 C C . LYS A 1 77 ? -6.179 4.464 4.151 1.00 81.88 77 LYS A C 1
ATOM 592 O O . LYS A 1 77 ? -5.891 4.760 2.998 1.00 81.88 77 LYS A O 1
ATOM 597 N N . GLN A 1 78 ? -7.257 3.751 4.458 1.00 79.56 78 GLN A N 1
ATOM 598 C CA . GLN A 1 78 ? -8.228 3.267 3.491 1.00 79.56 78 GLN A CA 1
ATOM 599 C C . GLN A 1 78 ? -9.617 3.712 3.886 1.00 79.56 78 GLN A C 1
ATOM 601 O O . GLN A 1 78 ? -9.941 3.796 5.073 1.00 79.56 78 GLN A O 1
ATOM 606 N N . GLN A 1 79 ? -10.434 3.927 2.862 1.00 85.25 79 GLN A N 1
ATOM 607 C CA . GLN A 1 79 ? -11.844 4.167 3.053 1.00 85.25 79 GLN A CA 1
ATOM 608 C C . GLN A 1 79 ? -12.504 2.907 3.623 1.00 85.25 79 GLN A C 1
ATOM 610 O O . GLN A 1 79 ? -12.388 1.815 3.067 1.00 85.25 79 GLN A O 1
ATOM 615 N N . LEU A 1 80 ? -13.195 3.076 4.741 1.00 89.50 80 LEU A N 1
ATOM 616 C CA . LEU A 1 80 ? -14.019 2.059 5.364 1.00 89.50 80 LEU A CA 1
ATOM 617 C C . LEU A 1 80 ? -15.380 1.997 4.678 1.00 89.50 80 LEU A C 1
ATOM 619 O O . LEU A 1 80 ? -15.989 3.025 4.374 1.00 89.50 80 LEU A O 1
ATOM 623 N N . TYR A 1 81 ? -15.897 0.787 4.498 1.00 90.12 81 TYR A N 1
ATOM 624 C CA . TYR A 1 81 ? -17.267 0.572 4.057 1.00 90.12 81 TYR A CA 1
ATOM 625 C C . TYR A 1 81 ? -18.109 0.029 5.205 1.00 90.12 81 TYR A C 1
ATOM 627 O O . TYR A 1 81 ? -17.609 -0.569 6.155 1.00 90.12 81 TYR A O 1
ATOM 635 N N . ARG A 1 82 ? -19.432 0.156 5.083 1.00 92.94 82 ARG A N 1
ATOM 636 C CA . ARG A 1 82 ? -20.367 -0.312 6.114 1.00 92.94 82 ARG A CA 1
ATOM 637 C C . ARG A 1 82 ? -20.204 -1.795 6.474 1.00 92.94 82 ARG A C 1
ATOM 639 O O . ARG A 1 82 ? -20.428 -2.170 7.621 1.00 92.94 82 ARG A O 1
ATOM 646 N N . LYS A 1 83 ? -19.796 -2.621 5.506 1.00 91.81 83 LYS A N 1
ATOM 647 C CA . LYS A 1 83 ? -19.513 -4.059 5.676 1.00 91.81 83 LYS A CA 1
ATOM 648 C C . LYS A 1 83 ? -18.269 -4.350 6.523 1.00 91.81 83 LYS A C 1
ATOM 650 O O . LYS A 1 83 ? -18.144 -5.451 7.044 1.00 91.81 83 LYS A O 1
ATOM 655 N N . ASP A 1 84 ? -17.352 -3.392 6.619 1.00 91.56 84 ASP A N 1
ATOM 656 C CA . ASP A 1 84 ? -16.089 -3.545 7.339 1.00 91.56 84 ASP A CA 1
ATOM 657 C C . ASP A 1 84 ? -16.246 -3.216 8.823 1.00 91.56 84 ASP A C 1
ATOM 659 O O . ASP A 1 84 ? -15.323 -3.448 9.598 1.00 91.56 84 ASP A O 1
ATOM 663 N N . LEU A 1 85 ? -17.403 -2.679 9.215 1.00 94.12 85 LEU A N 1
ATOM 664 C CA . LEU A 1 85 ? -17.646 -2.137 10.537 1.00 94.12 85 LEU A CA 1
ATOM 665 C C . LEU A 1 85 ? -18.769 -2.878 11.249 1.00 94.12 85 LEU A C 1
ATOM 667 O O . LEU A 1 85 ? -19.853 -3.093 10.700 1.00 94.12 85 LEU A O 1
ATOM 671 N N . ALA A 1 86 ? -18.518 -3.212 12.508 1.00 94.31 86 ALA A N 1
ATOM 672 C CA . ALA A 1 86 ? -19.527 -3.748 13.405 1.00 94.31 86 ALA A CA 1
ATOM 673 C C . ALA A 1 86 ? -19.292 -3.250 14.830 1.00 94.31 86 ALA A C 1
ATOM 675 O O . ALA A 1 86 ? -18.165 -2.960 15.226 1.00 94.31 86 ALA A O 1
ATOM 676 N N . VAL A 1 87 ? -20.372 -3.164 15.599 1.00 93.69 87 VAL A N 1
ATOM 677 C CA . VAL A 1 87 ? -20.332 -2.889 17.034 1.00 93.69 87 VAL A CA 1
ATOM 678 C C . VAL A 1 87 ? -20.899 -4.107 17.742 1.00 93.69 87 VAL A C 1
ATOM 680 O O . VAL A 1 87 ? -21.967 -4.596 17.378 1.00 93.69 87 VAL A O 1
ATOM 683 N N . GLU A 1 88 ? -20.189 -4.593 18.753 1.00 92.31 88 GLU A N 1
ATOM 684 C CA . GLU A 1 88 ? -20.639 -5.713 19.574 1.00 92.31 88 GLU A CA 1
ATOM 685 C C . GLU A 1 88 ? -20.734 -5.310 21.040 1.00 92.31 88 GLU A C 1
ATOM 687 O O . GLU A 1 88 ? -19.869 -4.601 21.551 1.00 92.31 88 GLU A O 1
ATOM 692 N N . ASN A 1 89 ? -21.765 -5.819 21.725 1.00 89.69 89 ASN A N 1
ATOM 693 C CA . ASN A 1 89 ? -21.993 -5.642 23.161 1.00 89.69 89 ASN A CA 1
ATOM 694 C C . ASN A 1 89 ? -21.969 -4.175 23.628 1.00 89.69 89 ASN A C 1
ATOM 696 O O . ASN A 1 89 ? -21.398 -3.898 24.676 1.00 89.69 89 ASN A O 1
ATOM 700 N N . ALA A 1 90 ? -22.565 -3.251 22.872 1.00 90.00 90 ALA A N 1
ATOM 701 C CA . ALA A 1 90 ? -22.755 -1.861 23.286 1.00 90.00 90 ALA A CA 1
ATOM 702 C C . ALA A 1 90 ? -24.251 -1.570 23.476 1.00 90.00 90 ALA A C 1
ATOM 704 O O . ALA A 1 90 ? -25.067 -1.969 22.649 1.00 90.00 90 ALA A O 1
ATOM 705 N N . GLU A 1 91 ? -24.594 -0.899 24.573 1.00 89.88 91 GLU A N 1
ATOM 706 C CA . GLU A 1 91 ? -25.943 -0.380 24.850 1.00 89.88 91 GLU A CA 1
ATOM 707 C C . GLU A 1 91 ? -26.070 1.084 24.429 1.00 89.88 91 GLU A C 1
ATOM 709 O O . GLU A 1 91 ? -27.157 1.539 24.092 1.00 89.88 91 GLU A O 1
ATOM 714 N N . TRP A 1 92 ? -24.953 1.808 24.440 1.00 91.38 92 TRP A N 1
ATOM 715 C CA . TRP A 1 92 ? -24.886 3.204 24.044 1.00 91.38 92 TRP A CA 1
ATOM 716 C C . TRP A 1 92 ? -23.638 3.441 23.205 1.00 91.38 92 TRP A C 1
ATOM 718 O O . TRP A 1 92 ? -22.574 2.849 23.442 1.00 91.38 92 TRP A O 1
ATOM 728 N N . VAL A 1 93 ? -23.789 4.302 22.203 1.00 95.44 93 VAL A N 1
ATOM 729 C CA . VAL A 1 93 ? -22.736 4.653 21.259 1.00 95.44 93 VAL A CA 1
ATOM 730 C C . VAL A 1 93 ? -22.746 6.155 20.991 1.00 95.44 93 VAL A C 1
ATOM 732 O O . VAL A 1 93 ? -23.796 6.793 20.931 1.00 95.44 93 VAL A O 1
ATOM 735 N N . SER A 1 94 ? -21.562 6.720 20.784 1.00 95.00 94 SER A N 1
ATOM 736 C CA . SER A 1 94 ? -21.419 8.090 20.297 1.00 95.00 94 SER A CA 1
ATOM 737 C C . SER A 1 94 ? -20.265 8.208 19.312 1.00 95.00 94 SER A C 1
ATOM 739 O O . SER A 1 94 ? -19.264 7.493 19.431 1.00 95.00 94 SER A O 1
ATOM 741 N N . LEU A 1 95 ? -20.397 9.147 18.381 1.00 95.00 95 LEU A N 1
ATOM 742 C CA . LEU A 1 95 ? -19.361 9.559 17.443 1.00 95.00 95 LEU A CA 1
ATOM 743 C C . LEU A 1 95 ? -19.157 11.068 17.578 1.00 95.00 95 LEU A C 1
ATOM 745 O O . LEU A 1 95 ? -20.100 11.828 17.383 1.00 95.00 95 LEU A O 1
ATOM 749 N N . ASP A 1 96 ? -17.936 11.499 17.895 1.00 92.62 96 ASP A N 1
ATOM 750 C CA . ASP A 1 96 ? -17.571 12.915 18.060 1.00 92.62 96 ASP A CA 1
ATOM 751 C C . ASP A 1 96 ? -18.517 13.684 19.011 1.00 92.62 96 ASP A C 1
ATOM 753 O O . ASP A 1 96 ? -18.934 14.804 18.725 1.00 92.62 96 ASP A O 1
ATOM 757 N N . GLU A 1 97 ? -18.862 13.072 20.152 1.00 91.50 97 GLU A N 1
ATOM 758 C CA . GLU A 1 97 ? -19.821 13.582 21.157 1.00 91.50 97 GLU A CA 1
ATOM 759 C C . GLU A 1 97 ? -21.297 13.621 20.708 1.00 91.50 97 GLU A C 1
ATOM 761 O O . GLU A 1 97 ? -22.154 14.073 21.465 1.00 91.50 97 GLU A O 1
ATOM 766 N N . VAL A 1 98 ? -21.623 13.128 19.509 1.00 93.75 98 VAL A N 1
ATOM 767 C CA . VAL A 1 98 ? -23.010 12.933 19.064 1.00 93.75 98 VAL A CA 1
ATOM 768 C C . VAL A 1 98 ? -23.458 11.527 19.437 1.00 93.75 98 VAL A C 1
ATOM 770 O O . VAL A 1 98 ? -22.841 10.548 19.019 1.00 93.75 98 VAL A O 1
ATOM 773 N N . GLU A 1 99 ? -24.521 11.429 20.227 1.00 94.44 99 GLU A N 1
ATOM 774 C CA . GLU A 1 99 ? -25.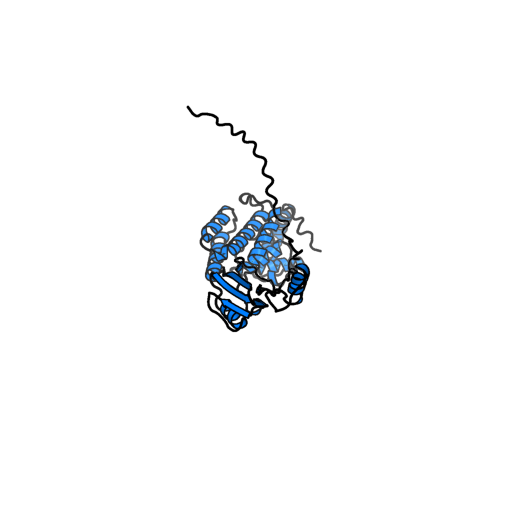110 10.158 20.654 1.00 94.44 99 GLU A CA 1
ATOM 775 C C . GLU A 1 99 ? -26.066 9.607 19.591 1.00 94.44 99 GLU A C 1
ATOM 777 O O . GLU A 1 99 ? -26.759 10.375 18.920 1.00 94.44 99 GLU A O 1
ATOM 782 N N . TYR A 1 100 ? -26.102 8.281 19.449 1.00 94.38 100 TYR A N 1
ATOM 783 C CA . TYR A 1 100 ? -27.003 7.587 18.527 1.00 94.38 100 TYR A CA 1
ATOM 784 C C . TYR A 1 100 ? -27.767 6.490 19.268 1.00 94.38 100 TYR A C 1
ATOM 786 O O . TYR A 1 100 ? -27.186 5.765 20.079 1.00 94.38 100 TYR A O 1
ATOM 794 N N . ASP A 1 101 ? -29.051 6.343 18.940 1.00 89.06 101 ASP A N 1
ATOM 795 C CA . ASP A 1 101 ? -29.917 5.307 19.514 1.00 89.06 101 ASP A CA 1
ATOM 796 C C . ASP A 1 101 ? -29.651 3.921 18.893 1.00 89.06 101 ASP A C 1
ATOM 798 O O . ASP A 1 101 ? -29.791 2.898 19.564 1.00 89.06 101 ASP A O 1
ATOM 802 N N . ASP A 1 102 ? -29.242 3.876 17.618 1.00 90.50 102 ASP A N 1
ATOM 803 C CA . ASP A 1 102 ? -28.861 2.651 16.908 1.00 90.50 102 ASP A CA 1
ATOM 804 C C . ASP A 1 102 ? -27.372 2.690 16.508 1.00 90.50 102 ASP A C 1
ATOM 806 O O . ASP A 1 102 ? -26.944 3.596 15.781 1.00 90.50 102 ASP A O 1
ATOM 810 N N . PRO A 1 103 ? -26.565 1.681 16.898 1.00 92.19 103 PRO A N 1
ATOM 811 C CA . PRO A 1 103 ? -25.204 1.514 16.401 1.00 92.19 103 PRO A CA 1
ATOM 812 C C . PRO A 1 103 ? -25.081 1.561 14.879 1.00 92.19 103 PRO A C 1
ATOM 814 O O . PRO A 1 103 ? -24.066 2.035 14.375 1.00 92.19 103 PRO A O 1
ATOM 817 N N . SER A 1 104 ? -26.084 1.104 14.127 1.00 92.50 104 SER A N 1
ATOM 818 C CA . SER A 1 104 ? -26.025 1.144 12.662 1.00 92.50 104 SER A CA 1
ATOM 819 C C . SER A 1 104 ? -25.992 2.569 12.116 1.00 92.50 104 SER A C 1
ATOM 821 O O . SER A 1 104 ? -25.192 2.834 11.221 1.00 92.50 104 SER A O 1
ATOM 823 N N . GLU A 1 105 ? -26.774 3.485 12.690 1.00 93.56 105 GLU A N 1
ATOM 824 C CA . GLU A 1 105 ? -26.796 4.897 12.292 1.00 93.56 105 GLU A CA 1
ATOM 825 C C . GLU A 1 105 ? -25.459 5.582 12.591 1.00 93.56 105 GLU A C 1
ATOM 827 O O . GLU A 1 105 ? -24.939 6.330 11.762 1.00 93.56 105 GLU A O 1
ATOM 832 N N . MET A 1 106 ? -24.850 5.264 13.738 1.00 94.81 106 MET A N 1
ATOM 833 C CA . MET A 1 106 ? -23.511 5.748 14.083 1.00 94.81 106 MET A CA 1
ATOM 834 C C . MET A 1 106 ? -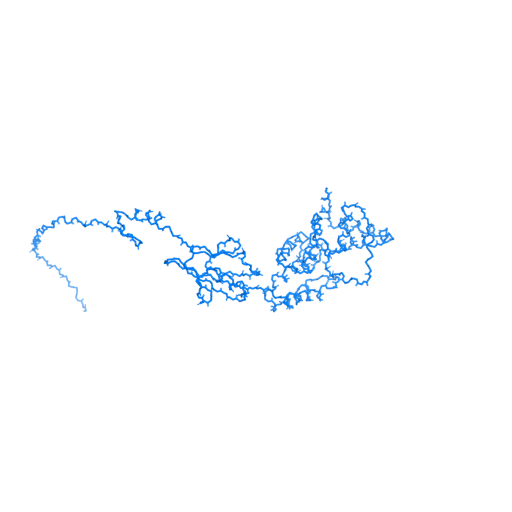22.457 5.249 13.082 1.00 94.81 106 MET A C 1
ATOM 836 O O . MET A 1 106 ? -21.576 6.008 12.673 1.00 94.81 106 MET A O 1
ATOM 840 N N . LEU A 1 107 ? -22.531 3.976 12.670 1.00 94.31 107 LEU A N 1
ATOM 841 C CA . LEU A 1 107 ? -21.608 3.410 11.679 1.00 94.31 107 LEU A CA 1
ATOM 842 C C . LEU A 1 107 ? -21.816 4.050 10.300 1.00 94.31 107 LEU A C 1
ATOM 844 O O . LEU A 1 107 ? -20.835 4.328 9.612 1.00 94.31 107 LEU A O 1
ATOM 848 N N . ASP A 1 108 ? -23.060 4.323 9.907 1.00 93.62 108 ASP A N 1
ATOM 849 C CA . ASP A 1 108 ? -23.371 5.012 8.652 1.00 93.62 108 ASP A CA 1
ATOM 850 C C . ASP A 1 108 ? -22.847 6.458 8.668 1.00 93.62 108 ASP A C 1
ATOM 852 O O . ASP A 1 108 ? -22.233 6.903 7.695 1.00 93.62 108 ASP A O 1
ATOM 856 N N . ALA A 1 109 ? -22.987 7.167 9.794 1.00 92.25 109 ALA A N 1
ATOM 857 C CA . ALA A 1 109 ? -22.417 8.500 9.987 1.00 92.25 109 ALA A CA 1
ATOM 858 C C . ALA A 1 109 ? -20.878 8.494 9.931 1.00 92.25 109 ALA A C 1
ATOM 860 O O . ALA A 1 109 ? -20.275 9.371 9.307 1.00 92.25 109 ALA A O 1
ATOM 861 N N . LEU A 1 110 ? -20.236 7.479 10.521 1.00 92.69 110 LEU A N 1
ATOM 862 C CA . LEU A 1 110 ? -18.786 7.291 10.451 1.00 92.69 110 LEU A CA 1
ATOM 863 C C . LEU A 1 110 ? -18.319 7.056 9.007 1.00 92.69 110 LEU A C 1
ATOM 865 O O . LEU A 1 110 ? -17.343 7.663 8.569 1.00 92.69 110 LEU A O 1
ATOM 869 N N . VAL A 1 111 ? -19.027 6.212 8.248 1.00 93.00 111 VAL A N 1
ATOM 870 C CA . VAL A 1 111 ? -18.717 5.938 6.834 1.00 93.00 111 VAL A CA 1
ATOM 871 C C . VAL A 1 111 ? -18.941 7.173 5.962 1.00 93.00 111 VAL A C 1
ATOM 873 O O . VAL A 1 111 ? -18.168 7.402 5.032 1.00 93.00 111 VAL A O 1
ATOM 876 N N . ALA A 1 112 ? -19.956 7.984 6.259 1.00 90.19 112 ALA A N 1
ATOM 877 C CA . ALA A 1 112 ? -20.233 9.216 5.530 1.00 90.19 112 ALA A CA 1
ATOM 878 C C . ALA A 1 112 ? -19.161 10.298 5.749 1.00 90.19 112 ALA A C 1
ATOM 880 O O . ALA A 1 112 ? -18.970 11.145 4.876 1.00 90.19 112 ALA A O 1
ATOM 881 N N . ASN A 1 113 ? -18.453 10.286 6.886 1.00 86.81 113 ASN A N 1
ATOM 882 C CA . ASN A 1 113 ? -17.498 11.336 7.236 1.00 86.81 113 ASN A CA 1
ATOM 883 C C . ASN A 1 113 ? -16.148 10.806 7.750 1.00 86.81 113 ASN A C 1
ATOM 885 O O . ASN A 1 113 ? -15.796 10.917 8.928 1.00 86.81 113 ASN A O 1
ATOM 889 N N . GLN A 1 114 ? -15.350 10.308 6.809 1.00 87.25 114 GLN A N 1
ATOM 890 C CA . GLN A 1 114 ? -14.045 9.683 7.044 1.00 87.25 114 GLN A CA 1
ATOM 891 C C . GLN A 1 114 ? -12.887 10.670 6.887 1.00 87.25 114 GLN A C 1
ATOM 893 O O . GLN A 1 114 ? -11.973 10.464 6.095 1.00 87.25 114 GLN A O 1
ATOM 898 N N . SER A 1 115 ? -12.944 11.787 7.607 1.00 84.56 115 SER A N 1
ATOM 899 C CA . SER A 1 115 ? -11.915 12.825 7.532 1.00 84.56 115 SER A CA 1
ATOM 900 C C . SER A 1 115 ? -11.379 13.191 8.911 1.00 84.56 115 SER A C 1
ATOM 902 O O . SER A 1 115 ? -12.138 13.367 9.865 1.00 84.56 115 SER A O 1
ATOM 904 N N . GLY A 1 116 ? -10.054 13.322 9.008 1.00 85.88 116 GLY A N 1
ATOM 905 C CA . GLY A 1 116 ? -9.372 13.740 10.228 1.00 85.88 116 GLY A CA 1
ATOM 906 C C . GLY A 1 116 ? -9.518 12.748 11.383 1.00 85.88 116 GLY A C 1
ATOM 907 O O . GLY A 1 116 ? -9.626 11.539 11.187 1.00 85.88 116 GLY A O 1
ATOM 908 N N . ARG A 1 117 ? -9.479 13.263 12.615 1.00 91.25 117 ARG A N 1
ATOM 909 C CA . ARG A 1 117 ? -9.646 12.452 13.824 1.00 91.25 117 ARG A CA 1
ATOM 910 C C . ARG A 1 117 ? -11.129 12.324 14.168 1.00 91.25 117 ARG A C 1
ATOM 912 O O . ARG A 1 117 ? -11.792 13.339 14.356 1.00 91.25 117 ARG A O 1
ATOM 919 N N . ARG A 1 118 ? -11.594 11.087 14.317 1.00 93.06 118 ARG A N 1
ATOM 920 C CA . ARG A 1 118 ? -12.923 10.707 14.800 1.00 93.06 118 ARG A CA 1
ATOM 921 C C . ARG A 1 118 ? -12.801 9.957 16.116 1.00 93.06 118 ARG A C 1
ATOM 923 O O . ARG A 1 118 ? -11.893 9.144 16.280 1.00 93.06 118 ARG A O 1
ATOM 930 N N . VAL A 1 119 ? -13.699 10.215 17.055 1.00 93.81 119 VAL A N 1
ATOM 931 C CA . VAL A 1 119 ? -13.720 9.537 18.355 1.00 93.81 119 VAL A CA 1
ATOM 932 C C . VAL A 1 119 ? -15.023 8.771 18.496 1.00 93.81 119 VAL A C 1
ATOM 934 O O . VAL A 1 119 ? -16.098 9.360 18.494 1.00 93.81 119 VAL A O 1
ATOM 937 N N . VAL A 1 120 ? -14.917 7.452 18.631 1.00 93.88 120 VAL A N 1
ATOM 938 C CA . VAL A 1 120 ? -16.046 6.557 18.881 1.00 93.88 120 VAL A CA 1
ATOM 939 C C . VAL A 1 120 ? -16.029 6.175 20.352 1.00 93.88 120 VAL A C 1
ATOM 941 O O . VAL A 1 120 ? -15.041 5.620 20.833 1.00 93.88 120 VAL A O 1
ATOM 944 N N . LYS A 1 121 ? -17.117 6.441 21.072 1.00 94.12 121 LYS A N 1
ATOM 945 C CA . LYS A 1 121 ? -17.292 5.955 22.445 1.00 94.12 121 LYS A CA 1
ATOM 946 C C . LYS A 1 121 ? -18.388 4.909 22.460 1.00 94.12 121 LYS A C 1
ATOM 948 O O . LYS A 1 121 ? -19.468 5.141 21.928 1.00 94.12 121 LYS A O 1
ATOM 953 N N . LEU A 1 122 ? -18.104 3.779 23.087 1.00 93.56 122 LEU A N 1
ATOM 954 C CA . LEU A 1 122 ? -19.039 2.682 23.277 1.00 93.56 122 LEU A CA 1
ATOM 955 C C . LEU A 1 122 ? -19.156 2.410 24.770 1.00 93.56 122 LEU A C 1
ATOM 957 O O . LEU A 1 122 ? -18.146 2.403 25.478 1.00 93.56 122 LEU A O 1
ATOM 961 N N . SER A 1 123 ? -20.359 2.138 25.255 1.00 89.81 123 SER A N 1
ATOM 962 C CA . SER A 1 123 ? -20.550 1.730 26.642 1.00 89.81 123 SER A CA 1
ATOM 963 C C . SER A 1 123 ? -21.507 0.553 26.767 1.00 89.81 123 SER A C 1
ATOM 965 O O . SER A 1 123 ? -22.380 0.313 25.931 1.00 89.81 123 SER A O 1
ATOM 967 N N . TYR A 1 124 ? -21.277 -0.225 27.816 1.00 88.75 124 TYR A N 1
ATOM 968 C CA . TYR A 1 124 ? -22.120 -1.333 28.231 1.00 88.75 124 TYR A CA 1
ATOM 969 C C . TYR A 1 124 ? -22.086 -1.398 29.750 1.00 88.75 124 TYR A C 1
ATOM 971 O O . TYR A 1 124 ? -21.016 -1.590 30.343 1.00 88.75 124 TYR A O 1
ATOM 979 N N . GLN A 1 125 ? -23.243 -1.223 30.391 1.00 84.00 125 GLN A N 1
ATOM 980 C CA . GLN A 1 125 ? -23.341 -1.121 31.847 1.00 84.00 125 GLN A CA 1
ATOM 981 C C . GLN A 1 125 ? -22.358 -0.078 32.423 1.00 84.00 125 GLN A C 1
ATOM 983 O O . GLN A 1 125 ? -22.426 1.102 32.096 1.00 84.00 125 GLN A O 1
ATOM 988 N N . SER A 1 126 ? -21.429 -0.495 33.290 1.00 80.88 126 SER A N 1
ATOM 989 C CA . SER A 1 126 ? -20.438 0.382 33.923 1.00 80.88 126 SER A CA 1
ATOM 990 C C . SER A 1 126 ? -19.116 0.485 33.154 1.00 80.88 126 SER A C 1
ATOM 992 O O . SER A 1 126 ? -18.162 1.062 33.675 1.00 80.88 126 SER A O 1
ATOM 994 N N . TYR A 1 127 ? -19.002 -0.142 31.981 1.00 84.56 127 TYR A N 1
ATOM 995 C CA . TYR A 1 127 ? -17.763 -0.183 31.212 1.00 84.56 127 TYR A CA 1
ATOM 996 C C . TYR A 1 127 ? -17.874 0.682 29.959 1.00 84.56 127 TYR A C 1
ATOM 998 O O . TYR A 1 127 ? -18.838 0.576 29.203 1.00 84.56 127 TYR A O 1
ATOM 1006 N N 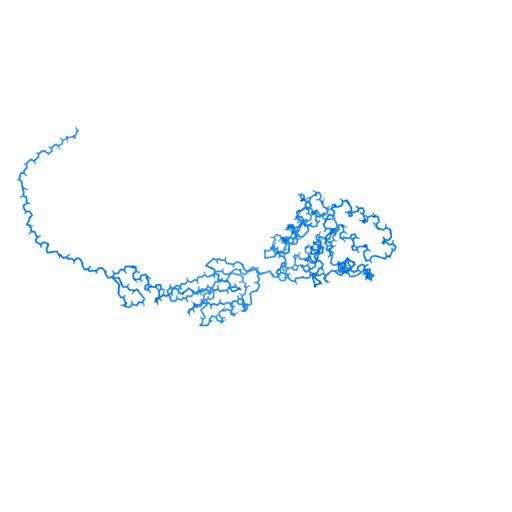. GLN A 1 128 ? -16.861 1.514 29.732 1.00 88.31 128 GLN A N 1
ATOM 1007 C CA . GLN A 1 128 ? -16.787 2.425 28.597 1.00 88.31 128 GLN A CA 1
ATOM 1008 C C . GLN A 1 128 ? -15.459 2.237 27.867 1.00 88.31 128 GLN A C 1
ATOM 1010 O O . GLN A 1 128 ? -14.407 2.093 28.492 1.00 88.31 128 GLN A O 1
ATOM 1015 N N . VAL A 1 129 ? -15.527 2.247 26.541 1.00 90.75 129 VAL A N 1
ATOM 1016 C CA . VAL A 1 129 ? -14.379 2.206 25.638 1.00 90.75 129 VAL A CA 1
ATOM 1017 C C . VAL A 1 129 ? -14.431 3.440 24.759 1.00 90.75 129 VAL A C 1
ATOM 1019 O O . VAL A 1 129 ? -15.467 3.751 24.178 1.00 90.75 129 VAL A O 1
ATOM 1022 N N . GLU A 1 130 ? -13.304 4.130 24.659 1.00 93.19 130 GLU A N 1
ATOM 1023 C CA . GLU A 1 130 ? -13.096 5.214 23.710 1.00 93.19 130 GLU A CA 1
ATOM 1024 C C . GLU A 1 130 ? -12.064 4.762 22.681 1.00 93.19 130 GLU A C 1
ATOM 1026 O O . GLU A 1 130 ? -10.992 4.277 23.042 1.00 93.19 130 GLU A O 1
ATOM 1031 N N . VAL A 1 131 ? -12.404 4.908 21.406 1.00 92.62 131 VAL A N 1
ATOM 1032 C CA . VAL A 1 131 ? -11.561 4.570 20.264 1.00 92.62 131 VAL A CA 1
ATOM 1033 C C . VAL A 1 131 ? -11.331 5.833 19.450 1.00 92.62 131 VAL A C 1
ATOM 1035 O O . VAL A 1 131 ? -12.275 6.461 18.976 1.00 92.62 131 VAL A O 1
ATOM 1038 N N . SER A 1 132 ? -10.066 6.198 19.252 1.00 92.50 132 SER A N 1
ATOM 1039 C CA . SER A 1 132 ? -9.690 7.287 18.347 1.00 92.50 132 SER A CA 1
ATOM 1040 C C . SER A 1 132 ? -9.310 6.726 16.977 1.00 92.50 132 SER A C 1
ATOM 1042 O O . SER A 1 132 ? -8.341 5.985 16.854 1.00 92.50 132 SER A O 1
ATOM 1044 N N . LEU A 1 133 ? -10.039 7.112 15.938 1.00 92.44 133 LEU A N 1
ATOM 1045 C CA . LEU A 1 133 ? -9.739 6.795 14.545 1.00 92.44 133 LEU A CA 1
ATOM 1046 C C . LEU A 1 133 ? -9.136 8.030 13.875 1.00 92.44 133 LEU A C 1
ATOM 1048 O O . LEU A 1 133 ? -9.667 9.129 14.006 1.00 92.44 133 LEU A O 1
ATOM 1052 N N . ILE A 1 134 ? -8.023 7.877 13.171 1.00 89.88 134 ILE A N 1
ATOM 1053 C CA . ILE A 1 134 ? -7.371 8.949 12.416 1.00 89.88 134 ILE A CA 1
ATOM 1054 C C . ILE A 1 134 ? -7.447 8.564 10.945 1.00 89.88 134 ILE A C 1
ATOM 1056 O O . ILE A 1 134 ? -6.797 7.617 10.520 1.00 89.88 134 ILE A O 1
ATOM 1060 N N . PHE A 1 135 ? -8.268 9.267 10.177 1.00 87.62 135 PHE A N 1
ATOM 1061 C CA . PHE A 1 135 ? -8.419 9.039 8.748 1.00 87.62 135 PHE A CA 1
ATOM 1062 C C . PHE A 1 135 ? -7.358 9.825 7.982 1.00 87.62 135 PHE A C 1
ATOM 1064 O O . PHE A 1 135 ? -7.523 11.016 7.717 1.00 87.62 135 PHE A O 1
ATOM 1071 N N . ASP A 1 136 ? -6.287 9.128 7.615 1.00 83.75 136 ASP A N 1
ATOM 1072 C CA . ASP A 1 136 ? -5.214 9.616 6.748 1.00 83.75 136 ASP A CA 1
ATOM 1073 C C . ASP A 1 136 ? -5.458 9.103 5.320 1.00 83.75 136 ASP A C 1
ATOM 1075 O O . ASP A 1 136 ? -4.642 8.380 4.739 1.00 83.75 136 ASP A O 1
ATOM 1079 N N . LEU A 1 137 ? -6.641 9.411 4.779 1.00 84.12 137 LEU A N 1
ATOM 1080 C CA . LEU A 1 137 ? -7.003 9.035 3.416 1.00 84.12 137 LEU A CA 1
ATOM 1081 C C . LEU A 1 137 ? -6.209 9.887 2.429 1.00 84.12 137 LEU A C 1
ATOM 1083 O O . LEU A 1 137 ? -6.135 11.107 2.568 1.00 84.12 137 LEU A O 1
ATOM 1087 N N . ILE A 1 138 ? -5.619 9.227 1.437 1.00 84.81 138 ILE A N 1
ATOM 1088 C CA . ILE A 1 138 ? -4.920 9.904 0.348 1.00 84.81 138 ILE A CA 1
ATOM 1089 C C . ILE A 1 138 ? -5.977 10.490 -0.585 1.00 84.81 138 ILE A C 1
ATOM 1091 O O . ILE A 1 138 ? -6.866 9.755 -1.018 1.00 84.81 138 ILE A O 1
ATOM 1095 N N . SER A 1 139 ? -5.899 11.789 -0.876 1.00 85.00 139 SER A N 1
ATOM 1096 C CA . SER A 1 139 ? -6.813 12.406 -1.841 1.00 85.00 139 SER A CA 1
ATOM 1097 C C . SER A 1 139 ? -6.398 12.094 -3.280 1.00 85.00 139 SER A C 1
ATOM 1099 O O . SER A 1 139 ? -5.223 11.831 -3.557 1.00 85.00 139 SER A O 1
ATOM 1101 N N . ASP A 1 140 ? -7.352 12.158 -4.210 1.00 85.62 140 ASP A N 1
ATOM 1102 C CA . ASP A 1 140 ? -7.064 11.977 -5.636 1.00 85.62 140 ASP A CA 1
ATOM 1103 C C . ASP A 1 140 ? -6.075 13.046 -6.135 1.00 85.62 140 ASP A C 1
ATOM 1105 O O . ASP A 1 140 ? -5.157 12.737 -6.891 1.00 85.62 140 ASP A O 1
ATOM 1109 N N . GLU A 1 141 ? -6.164 14.287 -5.636 1.00 86.69 141 GLU A N 1
ATOM 1110 C CA . GLU A 1 141 ? -5.213 15.345 -5.994 1.00 86.69 141 GLU A CA 1
ATOM 1111 C C . GLU A 1 141 ? -3.793 15.065 -5.484 1.00 86.69 141 GLU A C 1
ATOM 1113 O O . GLU A 1 141 ? -2.817 15.384 -6.170 1.00 86.69 141 GLU A O 1
ATOM 1118 N N . GLU A 1 142 ? -3.655 14.481 -4.287 1.00 88.44 142 GLU A N 1
ATOM 1119 C CA . GLU A 1 142 ? -2.357 14.065 -3.752 1.00 88.44 142 GLU A CA 1
ATOM 1120 C C . GLU A 1 142 ? -1.770 12.898 -4.554 1.00 88.44 142 GLU A C 1
ATOM 1122 O O . GLU A 1 142 ? -0.572 12.915 -4.853 1.00 88.44 142 GLU A O 1
ATOM 1127 N N . LEU A 1 143 ? -2.592 11.912 -4.937 1.00 89.81 143 LEU A N 1
ATOM 1128 C CA . LEU A 1 143 ? -2.170 10.823 -5.822 1.00 89.81 143 LEU A CA 1
ATOM 1129 C C . LEU A 1 143 ? -1.683 11.381 -7.162 1.00 89.81 143 LEU A C 1
ATOM 1131 O O . LEU A 1 143 ? -0.538 11.131 -7.540 1.00 89.81 143 LEU A O 1
ATOM 1135 N N . ASP A 1 144 ? -2.485 12.214 -7.822 1.00 89.38 144 ASP A N 1
ATOM 1136 C CA . ASP A 1 144 ? -2.137 12.845 -9.097 1.00 89.38 144 ASP A CA 1
ATOM 1137 C C . ASP A 1 144 ? -0.851 13.677 -9.003 1.00 89.38 144 ASP A C 1
ATOM 1139 O O . ASP A 1 144 ? -0.024 13.680 -9.921 1.00 89.38 144 ASP A O 1
ATOM 1143 N N . ALA A 1 145 ? -0.652 14.399 -7.895 1.00 90.56 145 ALA A N 1
ATOM 1144 C CA . ALA A 1 145 ? 0.566 15.168 -7.660 1.00 90.56 145 ALA A CA 1
ATOM 1145 C C . ALA A 1 145 ? 1.803 14.264 -7.540 1.00 90.56 145 ALA A C 1
ATOM 1147 O O . ALA A 1 145 ? 2.846 14.573 -8.130 1.00 90.56 145 ALA A O 1
ATOM 1148 N N . VAL A 1 146 ? 1.691 13.140 -6.822 1.00 92.38 146 VAL A N 1
ATOM 1149 C CA . VAL A 1 146 ? 2.767 12.147 -6.703 1.00 92.38 146 VAL A CA 1
ATOM 1150 C C . VAL A 1 146 ? 3.087 11.521 -8.057 1.00 92.38 146 VAL A C 1
ATOM 1152 O O . VAL A 1 146 ? 4.261 11.443 -8.424 1.00 92.38 146 VAL A O 1
ATOM 1155 N N . GLU A 1 147 ? 2.077 11.117 -8.825 1.00 91.81 147 GLU A N 1
ATOM 1156 C CA . GLU A 1 147 ? 2.276 10.475 -10.129 1.00 91.81 147 GLU A CA 1
ATOM 1157 C C . GLU A 1 147 ? 2.887 11.427 -11.157 1.00 91.81 147 GLU A C 1
ATOM 1159 O O . GLU A 1 147 ? 3.838 11.062 -11.853 1.00 91.81 147 GLU A O 1
ATOM 1164 N N . ARG A 1 148 ? 2.427 12.681 -11.199 1.00 90.44 148 ARG A N 1
ATOM 1165 C CA . ARG A 1 148 ? 3.021 13.717 -12.052 1.00 90.44 148 ARG A CA 1
ATOM 1166 C C . ARG A 1 148 ? 4.480 13.966 -11.684 1.00 90.44 148 ARG A C 1
ATOM 1168 O O . ARG A 1 148 ? 5.342 13.994 -12.559 1.00 90.44 148 ARG A O 1
ATOM 1175 N N . CYS A 1 149 ? 4.776 14.082 -10.389 1.00 91.19 149 CYS A N 1
ATOM 1176 C CA . CYS A 1 149 ? 6.145 14.232 -9.902 1.00 91.19 149 CYS A CA 1
ATOM 1177 C C . CYS A 1 149 ? 7.022 13.036 -10.305 1.00 91.19 149 CYS A C 1
ATOM 1179 O O . CYS A 1 149 ? 8.155 13.215 -10.755 1.00 91.19 149 CYS A O 1
ATOM 1181 N N . PHE A 1 150 ? 6.489 11.817 -10.192 1.00 92.31 150 PHE A N 1
ATOM 1182 C CA . PHE A 1 150 ? 7.184 10.599 -10.592 1.00 92.31 150 PHE A CA 1
ATOM 1183 C C . PHE A 1 150 ? 7.537 10.629 -12.083 1.00 92.31 150 PHE A C 1
ATOM 1185 O O . PHE A 1 150 ? 8.697 10.437 -12.449 1.00 92.31 150 PHE A O 1
ATOM 1192 N N . GLN A 1 151 ? 6.564 10.937 -12.941 1.00 89.06 151 GLN A N 1
ATOM 1193 C CA . GLN A 1 151 ? 6.776 11.038 -14.385 1.00 89.06 151 GLN A CA 1
ATOM 1194 C C . GLN A 1 151 ? 7.783 12.140 -14.738 1.00 89.06 151 GLN A C 1
ATOM 1196 O O . GLN A 1 151 ? 8.703 11.909 -15.518 1.00 89.06 151 GLN A O 1
ATOM 1201 N N . GLU A 1 152 ? 7.687 13.321 -14.126 1.00 88.81 152 GLU A N 1
ATOM 1202 C CA . GLU A 1 152 ? 8.632 14.419 -14.358 1.00 88.81 152 GLU A CA 1
ATOM 1203 C C . GLU A 1 152 ? 10.079 14.044 -14.012 1.00 88.81 152 GLU A C 1
ATOM 1205 O O . GLU A 1 152 ? 11.009 14.427 -14.720 1.00 88.81 152 GLU A O 1
ATOM 1210 N N . VAL A 1 153 ? 10.290 13.316 -12.912 1.00 89.44 153 VAL A N 1
ATOM 1211 C CA . VAL A 1 153 ? 11.638 12.967 -12.440 1.00 89.44 153 VAL A CA 1
ATOM 1212 C C . VAL A 1 153 ? 12.214 11.766 -13.202 1.00 89.44 153 VAL A C 1
ATOM 1214 O O . VAL A 1 153 ? 13.419 11.733 -13.486 1.00 89.44 153 VAL A O 1
ATOM 1217 N N . PHE A 1 154 ? 11.376 10.787 -13.555 1.00 88.12 154 PHE A N 1
ATOM 1218 C CA . PHE A 1 154 ? 11.816 9.488 -14.078 1.00 88.12 154 PHE A CA 1
ATOM 1219 C C . PHE A 1 154 ? 11.500 9.226 -15.558 1.00 88.12 154 PHE A C 1
ATOM 1221 O O . PHE A 1 154 ? 11.907 8.188 -16.065 1.00 88.12 154 PHE A O 1
ATOM 1228 N N . SER A 1 155 ? 10.907 10.170 -16.294 1.00 78.88 155 SER A N 1
ATOM 1229 C CA . SER A 1 155 ? 10.640 10.067 -17.749 1.00 78.88 155 SER A CA 1
ATOM 1230 C C . SER A 1 155 ? 11.881 9.954 -18.660 1.00 78.88 155 SER A C 1
ATOM 1232 O O . SER A 1 155 ? 11.747 9.919 -19.881 1.00 78.88 155 SER A O 1
ATOM 1234 N N . GLY A 1 156 ? 13.096 9.873 -18.106 1.00 70.69 156 GLY A N 1
ATOM 1235 C CA . GLY A 1 156 ? 14.348 9.732 -18.858 1.00 70.69 156 GLY A CA 1
ATOM 1236 C C . GLY A 1 156 ? 15.179 8.527 -18.413 1.00 70.69 156 GLY A C 1
ATOM 1237 O O . GLY A 1 156 ? 15.136 8.142 -17.248 1.00 70.69 156 GLY A O 1
ATOM 1238 N N . GLN A 1 157 ? 15.992 7.987 -19.327 1.00 64.00 157 GLN A N 1
ATOM 1239 C CA . GLN A 1 157 ? 16.646 6.674 -19.187 1.00 64.00 157 GLN A CA 1
ATOM 1240 C C . GLN A 1 157 ? 17.664 6.549 -18.039 1.00 64.00 157 GLN A C 1
ATOM 1242 O O . GLN A 1 157 ? 17.859 5.458 -17.512 1.00 64.00 157 GLN A O 1
ATOM 1247 N N . GLU A 1 158 ? 18.321 7.630 -17.612 1.00 80.75 158 GLU A N 1
ATOM 1248 C CA . GLU A 1 158 ? 19.325 7.516 -16.547 1.00 80.75 158 GLU A CA 1
ATOM 1249 C C . GLU A 1 158 ? 18.695 7.598 -15.153 1.00 80.75 158 GLU A C 1
ATOM 1251 O O . GLU A 1 158 ? 18.298 8.675 -14.692 1.00 80.75 158 GLU A O 1
ATOM 1256 N N . LEU A 1 159 ? 18.645 6.463 -14.455 1.00 86.06 159 LEU A N 1
ATOM 1257 C CA . LEU A 1 159 ? 18.319 6.401 -13.032 1.00 86.06 159 LEU A CA 1
ATOM 1258 C C . LEU A 1 159 ? 19.546 6.739 -12.179 1.00 86.06 159 LEU A C 1
ATOM 1260 O O . LEU A 1 159 ? 20.650 6.244 -12.403 1.00 86.06 159 LEU A O 1
ATOM 1264 N N . SER A 1 160 ? 19.355 7.574 -11.159 1.00 87.81 160 SER A N 1
ATOM 1265 C CA . SER A 1 160 ? 20.415 7.940 -10.218 1.00 87.81 160 SER A CA 1
ATOM 1266 C C . SER A 1 160 ? 19.857 8.203 -8.825 1.00 87.81 160 SER A C 1
ATOM 1268 O O . SER A 1 160 ? 18.693 8.574 -8.660 1.00 87.81 160 SER A O 1
ATOM 1270 N N . SER A 1 161 ? 20.710 8.074 -7.807 1.00 86.19 161 SER A N 1
ATOM 1271 C CA . SER A 1 161 ? 20.342 8.415 -6.429 1.00 86.19 161 SER A CA 1
ATOM 1272 C C . SER A 1 161 ? 20.023 9.904 -6.259 1.00 86.19 161 SER A C 1
ATOM 1274 O O . SER A 1 161 ? 19.249 10.268 -5.378 1.00 86.19 161 SER A O 1
ATOM 1276 N N . THR A 1 162 ? 20.542 10.770 -7.134 1.00 88.38 162 THR A N 1
ATOM 1277 C CA . THR A 1 162 ? 20.181 12.194 -7.183 1.00 88.38 162 THR A CA 1
ATOM 1278 C C . THR A 1 162 ? 18.720 12.396 -7.578 1.00 88.38 162 THR A C 1
ATOM 1280 O O . THR A 1 162 ? 18.035 13.194 -6.943 1.00 88.38 162 THR A O 1
ATOM 1283 N N . LYS A 1 163 ? 18.219 11.651 -8.575 1.00 89.62 163 LYS A N 1
ATOM 1284 C CA . LYS A 1 163 ? 16.805 11.710 -8.983 1.00 89.62 163 LYS A CA 1
ATOM 1285 C C . LYS A 1 163 ? 15.870 11.206 -7.884 1.00 89.62 163 LYS A C 1
ATOM 1287 O O . LYS A 1 163 ? 14.866 11.852 -7.619 1.00 89.62 163 LYS A O 1
ATOM 1292 N N . LEU A 1 164 ? 16.234 10.124 -7.189 1.00 89.56 164 LEU A N 1
ATOM 1293 C CA . LEU A 1 164 ? 15.485 9.657 -6.012 1.00 89.56 164 LEU A CA 1
ATOM 1294 C C . LEU A 1 164 ? 15.378 10.749 -4.940 1.00 89.56 164 LEU A C 1
ATOM 1296 O O . LEU A 1 164 ? 14.282 11.088 -4.515 1.00 89.56 164 LEU A O 1
ATOM 1300 N N . ARG A 1 165 ? 16.496 11.394 -4.585 1.00 89.44 165 ARG A N 1
ATOM 1301 C CA . ARG A 1 165 ? 16.480 12.509 -3.622 1.00 89.44 165 ARG A CA 1
ATOM 1302 C C . ARG A 1 165 ? 15.648 13.696 -4.102 1.00 89.44 165 ARG A C 1
ATOM 1304 O O . ARG A 1 165 ? 15.004 14.353 -3.290 1.00 89.44 165 ARG A O 1
ATOM 1311 N N . GLN A 1 166 ? 15.676 13.998 -5.400 1.00 90.31 166 GLN A N 1
ATOM 1312 C CA . GLN A 1 166 ? 14.851 15.053 -5.987 1.00 90.31 166 GLN A CA 1
ATOM 1313 C C . GLN A 1 166 ? 13.359 14.724 -5.870 1.00 90.31 166 GLN A C 1
ATOM 1315 O O . GLN A 1 166 ? 12.577 15.606 -5.523 1.00 90.31 166 GLN A O 1
ATOM 1320 N N . PHE A 1 167 ? 12.981 13.471 -6.129 1.00 91.69 167 PHE A N 1
ATOM 1321 C CA . PHE A 1 167 ? 11.618 12.979 -5.957 1.00 91.69 167 PHE A CA 1
ATOM 1322 C C . PHE A 1 167 ? 11.162 13.100 -4.495 1.00 91.69 167 PHE A C 1
ATOM 1324 O O . PHE A 1 167 ? 10.146 13.741 -4.234 1.00 91.69 167 PHE A O 1
ATOM 1331 N N . ASP A 1 168 ? 11.973 12.624 -3.545 1.00 89.12 168 ASP A N 1
ATOM 1332 C CA . ASP A 1 168 ? 11.683 12.731 -2.108 1.00 89.12 168 ASP A CA 1
ATOM 1333 C C . ASP A 1 168 ? 11.543 14.197 -1.660 1.00 89.12 168 ASP A C 1
ATOM 1335 O O . ASP A 1 168 ? 10.650 14.548 -0.892 1.00 89.12 168 ASP A O 1
ATOM 1339 N N . THR A 1 169 ? 12.401 15.083 -2.176 1.00 89.44 169 THR A N 1
ATOM 1340 C CA . THR A 1 169 ? 12.375 16.515 -1.835 1.00 89.44 169 THR A CA 1
ATOM 1341 C C . THR A 1 169 ? 11.116 17.198 -2.366 1.00 89.44 169 THR A C 1
ATOM 1343 O O . THR A 1 169 ? 10.518 18.003 -1.657 1.00 89.44 169 THR A O 1
ATOM 1346 N N . LYS A 1 170 ? 10.690 16.880 -3.598 1.00 88.25 170 LYS A N 1
ATOM 1347 C CA . LYS A 1 170 ? 9.466 17.439 -4.195 1.00 88.25 170 LYS A CA 1
ATOM 1348 C C . LYS A 1 170 ? 8.197 16.994 -3.458 1.00 88.25 170 LYS A C 1
ATOM 1350 O O . LYS A 1 170 ? 7.216 17.727 -3.476 1.00 88.25 170 LYS A O 1
ATOM 1355 N N . LEU A 1 171 ? 8.210 15.819 -2.830 1.00 89.25 171 LEU A N 1
ATOM 1356 C CA . LEU A 1 171 ? 7.039 15.236 -2.167 1.00 89.25 171 LEU A CA 1
ATOM 1357 C C . LEU A 1 171 ? 7.007 15.429 -0.650 1.00 89.25 171 LEU A C 1
ATOM 1359 O O . LEU A 1 171 ? 6.063 14.982 -0.009 1.00 89.25 171 LEU A O 1
ATOM 1363 N N . HIS A 1 172 ? 7.973 16.150 -0.077 1.00 83.44 172 HIS A N 1
ATOM 1364 C CA . HIS A 1 172 ? 8.046 16.394 1.366 1.00 83.44 172 HIS A CA 1
ATOM 1365 C C . HIS A 1 172 ? 6.768 17.035 1.952 1.00 83.44 172 HIS A C 1
ATOM 1367 O O . HIS A 1 172 ? 6.468 16.865 3.133 1.00 83.44 172 HIS A O 1
ATOM 1373 N N . GLU A 1 173 ? 6.006 17.779 1.146 1.00 80.19 173 GLU A N 1
ATOM 1374 C CA . GLU A 1 173 ? 4.766 18.434 1.583 1.00 80.19 173 GLU A CA 1
ATOM 1375 C C . GLU A 1 173 ? 3.526 17.520 1.530 1.00 80.19 173 GLU A C 1
ATOM 1377 O O . GLU A 1 173 ? 2.523 17.833 2.172 1.00 80.19 173 GLU A O 1
ATOM 1382 N N . VAL A 1 174 ? 3.591 16.374 0.837 1.00 80.38 174 VAL A N 1
ATOM 1383 C CA . VAL A 1 174 ? 2.455 15.454 0.657 1.00 80.38 174 VAL A CA 1
ATOM 1384 C C . VAL A 1 174 ? 2.424 14.438 1.799 1.00 80.38 174 VAL A C 1
ATOM 1386 O O . VAL A 1 174 ? 3.218 13.501 1.847 1.00 80.38 174 VAL A O 1
ATOM 1389 N N . LYS A 1 175 ? 1.519 14.623 2.766 1.00 76.19 175 LYS A N 1
ATOM 1390 C CA . LYS A 1 175 ? 1.561 13.867 4.030 1.00 76.19 175 LYS A CA 1
ATOM 1391 C C . LYS A 1 175 ? 0.930 12.483 3.929 1.00 76.19 175 LYS A C 1
ATOM 1393 O O . LYS A 1 175 ? 1.567 11.511 4.347 1.00 76.19 175 LYS A O 1
ATOM 1398 N N . CYS A 1 176 ? -0.281 12.380 3.381 1.00 79.81 176 CYS A N 1
ATOM 1399 C CA . CYS A 1 176 ? -1.020 11.115 3.341 1.00 79.81 176 CYS A CA 1
ATOM 1400 C C . CYS A 1 176 ? -0.444 10.165 2.278 1.00 79.81 176 CYS A C 1
ATOM 1402 O O . CYS A 1 176 ? -0.344 8.959 2.508 1.00 79.81 176 CYS A O 1
ATOM 1404 N N . ALA A 1 177 ? 0.062 10.704 1.163 1.00 82.62 177 ALA A N 1
ATOM 1405 C CA . ALA A 1 177 ? 0.662 9.911 0.089 1.00 82.62 177 ALA A CA 1
ATOM 1406 C C . ALA A 1 177 ? 2.119 9.470 0.341 1.00 82.62 177 ALA A C 1
ATOM 1408 O O . ALA A 1 177 ? 2.724 8.852 -0.532 1.00 82.62 177 ALA A O 1
ATOM 1409 N N . ASN A 1 178 ? 2.702 9.724 1.519 1.00 85.81 178 ASN A N 1
ATOM 1410 C CA . ASN A 1 178 ? 4.094 9.351 1.814 1.00 85.81 178 ASN A CA 1
ATOM 1411 C C . ASN A 1 178 ? 4.367 7.850 1.660 1.00 85.81 178 ASN A C 1
ATOM 1413 O O . ASN A 1 178 ? 5.421 7.454 1.167 1.00 85.81 178 ASN A O 1
ATOM 1417 N N . ALA A 1 179 ? 3.417 7.003 2.066 1.00 87.12 179 ALA A N 1
ATOM 1418 C CA . ALA A 1 179 ? 3.549 5.559 1.890 1.00 87.12 179 ALA A CA 1
ATOM 1419 C C . ALA A 1 179 ? 3.555 5.179 0.401 1.00 87.12 179 ALA A C 1
ATOM 1421 O O . ALA A 1 179 ? 4.371 4.359 -0.017 1.00 87.12 179 ALA A O 1
ATOM 1422 N N . TYR A 1 180 ? 2.699 5.821 -0.400 1.00 91.00 180 TYR A N 1
ATOM 1423 C CA . TYR A 1 180 ? 2.646 5.625 -1.846 1.00 91.00 180 TYR A CA 1
ATOM 1424 C C . TYR A 1 180 ? 3.946 6.070 -2.520 1.00 91.00 180 TYR A C 1
ATOM 1426 O O . TYR A 1 180 ? 4.594 5.277 -3.199 1.00 91.00 180 TYR A O 1
ATOM 1434 N N . ALA A 1 181 ? 4.378 7.304 -2.253 1.00 91.69 181 ALA A N 1
ATOM 1435 C CA . ALA A 1 181 ? 5.628 7.866 -2.750 1.00 91.69 181 ALA A CA 1
ATOM 1436 C C . ALA A 1 181 ? 6.836 7.000 -2.360 1.00 91.69 181 ALA A C 1
ATOM 1438 O O . ALA A 1 181 ? 7.663 6.665 -3.208 1.00 91.69 181 ALA A O 1
ATOM 1439 N N . GLY A 1 182 ? 6.898 6.550 -1.104 1.00 90.62 182 GLY A N 1
ATOM 1440 C CA . GLY A 1 182 ? 7.920 5.618 -0.633 1.0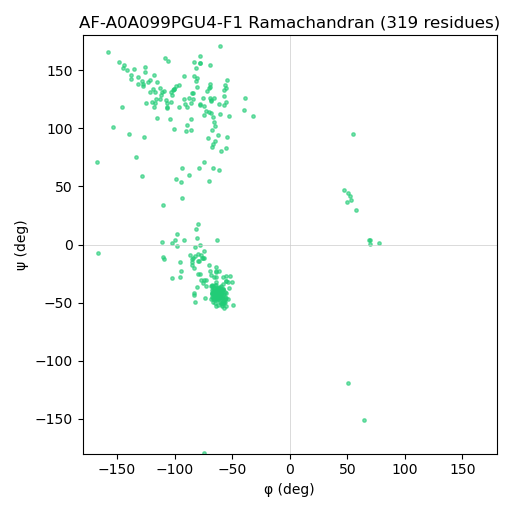0 90.62 182 GLY A CA 1
ATOM 1441 C C . GLY A 1 182 ? 7.905 4.289 -1.395 1.00 90.62 182 GLY A C 1
ATOM 1442 O O . GLY A 1 182 ? 8.966 3.785 -1.761 1.00 90.62 182 GLY A O 1
ATOM 1443 N N . GLY A 1 183 ? 6.721 3.754 -1.707 1.00 92.75 183 GLY A N 1
ATOM 1444 C CA . GLY A 1 183 ? 6.556 2.570 -2.555 1.00 92.75 183 GLY A CA 1
ATOM 1445 C C . GLY A 1 183 ? 7.113 2.760 -3.970 1.00 92.75 183 GLY A C 1
ATOM 1446 O O . GLY A 1 183 ? 7.859 1.909 -4.459 1.00 92.75 183 GLY A O 1
ATOM 1447 N N . LEU A 1 184 ? 6.835 3.906 -4.600 1.00 93.81 184 LEU A N 1
ATOM 1448 C CA . LEU A 1 184 ? 7.398 4.273 -5.907 1.00 93.81 184 LEU A CA 1
ATOM 1449 C C . LEU A 1 184 ? 8.931 4.408 -5.852 1.00 93.81 184 LEU A C 1
ATOM 1451 O O . LEU A 1 184 ? 9.638 3.913 -6.734 1.00 93.81 184 LEU A O 1
ATOM 1455 N N . GLY A 1 185 ? 9.464 5.014 -4.789 1.00 92.75 185 GLY A N 1
ATOM 1456 C CA . GLY A 1 185 ? 10.907 5.114 -4.551 1.00 92.75 185 GLY A CA 1
ATOM 1457 C C . GLY A 1 185 ? 11.575 3.750 -4.341 1.00 92.75 185 GLY A C 1
ATOM 1458 O O . GLY A 1 185 ? 12.664 3.501 -4.869 1.00 92.75 185 GLY A O 1
ATOM 1459 N N . CYS A 1 186 ? 10.909 2.830 -3.635 1.00 94.12 186 CYS A N 1
ATOM 1460 C CA . CYS A 1 186 ? 11.361 1.446 -3.477 1.00 94.12 186 CYS A CA 1
ATOM 1461 C C . CYS A 1 186 ? 11.393 0.716 -4.823 1.00 94.12 186 CYS A C 1
ATOM 1463 O O . CYS A 1 186 ? 12.376 0.039 -5.120 1.00 94.12 186 CYS A O 1
ATOM 1465 N N . TYR A 1 187 ? 10.386 0.909 -5.679 1.00 94.81 187 TYR A N 1
ATOM 1466 C CA . TYR A 1 187 ? 10.389 0.350 -7.029 1.00 94.81 187 TYR A CA 1
ATOM 1467 C C . TYR A 1 187 ? 11.614 0.807 -7.835 1.00 94.81 187 TYR A C 1
ATOM 1469 O O . TYR A 1 187 ? 12.394 -0.031 -8.292 1.00 94.81 187 TYR A O 1
ATOM 1477 N N . VAL A 1 188 ? 11.844 2.120 -7.940 1.00 92.81 188 VAL A N 1
ATOM 1478 C CA . VAL A 1 188 ? 12.995 2.675 -8.677 1.00 92.81 188 VAL A CA 1
ATOM 1479 C C . VAL A 1 188 ? 14.321 2.194 -8.084 1.00 92.81 188 VAL A C 1
ATOM 1481 O O . VAL A 1 188 ? 15.231 1.811 -8.819 1.00 92.81 188 VAL A O 1
ATOM 1484 N N . SER A 1 189 ? 14.424 2.140 -6.756 1.00 91.69 189 SER A N 1
ATOM 1485 C CA . SER A 1 189 ? 15.600 1.596 -6.066 1.00 91.69 189 SER A CA 1
ATOM 1486 C C . SER A 1 189 ? 15.847 0.126 -6.420 1.00 91.69 189 SER A C 1
ATOM 1488 O O . SER A 1 189 ? 16.993 -0.275 -6.623 1.00 91.69 189 SER A O 1
ATOM 1490 N N . GLY A 1 190 ? 14.786 -0.676 -6.542 1.00 91.94 190 GLY A N 1
ATOM 1491 C CA . GLY A 1 190 ? 14.870 -2.066 -6.988 1.00 91.94 190 GLY A CA 1
ATOM 1492 C C . GLY A 1 190 ? 15.368 -2.194 -8.430 1.00 91.94 190 GLY A C 1
ATOM 1493 O O . GLY A 1 190 ? 16.237 -3.022 -8.704 1.00 91.94 190 GLY A O 1
ATOM 1494 N N . VAL A 1 191 ? 14.899 -1.330 -9.336 1.00 90.56 191 VAL A N 1
ATOM 1495 C CA . VAL A 1 191 ? 15.393 -1.269 -10.725 1.00 90.56 191 VAL A CA 1
ATOM 1496 C C . VAL A 1 191 ? 16.880 -0.902 -10.754 1.00 90.56 191 VAL A C 1
ATOM 1498 O O . VAL A 1 191 ? 17.681 -1.608 -11.365 1.00 90.56 191 VAL A O 1
ATOM 1501 N N . MET A 1 192 ? 17.287 0.123 -9.999 1.00 89.62 192 MET A N 1
ATOM 1502 C CA . MET A 1 192 ? 18.692 0.533 -9.878 1.00 89.62 192 MET A CA 1
ATOM 1503 C C . MET A 1 192 ? 19.596 -0.571 -9.312 1.00 89.62 192 MET A C 1
ATOM 1505 O O . MET A 1 192 ? 20.734 -0.726 -9.762 1.00 89.62 192 MET A O 1
ATOM 1509 N N . ALA A 1 193 ? 19.109 -1.338 -8.332 1.00 88.44 193 ALA A N 1
ATOM 1510 C CA . ALA A 1 193 ? 19.824 -2.486 -7.781 1.00 88.44 193 ALA A CA 1
ATOM 1511 C C . ALA A 1 193 ? 20.011 -3.588 -8.839 1.00 88.44 193 ALA A C 1
ATOM 1513 O O . ALA A 1 193 ? 21.108 -4.140 -8.973 1.00 88.44 193 ALA A O 1
ATOM 1514 N N . LYS A 1 194 ? 18.974 -3.857 -9.645 1.00 85.88 194 LYS A N 1
ATOM 1515 C CA . LYS A 1 194 ? 19.012 -4.844 -10.734 1.00 85.88 194 LYS A CA 1
ATOM 1516 C C . LYS A 1 194 ? 20.002 -4.447 -11.837 1.00 85.88 194 LYS A C 1
ATOM 1518 O O . LYS A 1 194 ? 20.789 -5.290 -12.266 1.00 85.88 194 LYS A O 1
ATOM 1523 N N . ASP A 1 195 ? 20.055 -3.165 -12.194 1.00 85.62 195 ASP A N 1
ATOM 1524 C CA . ASP A 1 195 ? 21.032 -2.603 -13.142 1.00 85.62 195 ASP A CA 1
ATOM 1525 C C . ASP A 1 195 ? 22.434 -2.382 -12.545 1.00 85.62 195 ASP A C 1
ATOM 1527 O O . ASP A 1 195 ? 23.356 -1.946 -13.239 1.00 85.62 195 ASP A O 1
ATOM 1531 N N . ARG A 1 196 ? 22.635 -2.692 -11.255 1.00 83.56 196 ARG A N 1
ATOM 1532 C CA . ARG A 1 196 ? 23.904 -2.496 -10.527 1.00 83.56 196 ARG A CA 1
ATOM 1533 C C . ARG A 1 196 ? 24.431 -1.063 -10.646 1.00 83.56 196 ARG A C 1
ATOM 1535 O O . ARG A 1 196 ? 25.641 -0.830 -10.754 1.00 83.56 196 ARG A O 1
ATOM 1542 N N . VAL A 1 197 ? 23.521 -0.091 -10.608 1.00 79.62 197 VAL A N 1
ATOM 1543 C CA . VAL A 1 197 ? 23.858 1.331 -10.669 1.00 79.62 197 VAL A CA 1
ATOM 1544 C C . VAL A 1 197 ? 24.748 1.670 -9.473 1.00 79.62 197 VAL A C 1
ATOM 1546 O O . VAL A 1 197 ? 24.302 1.654 -8.325 1.00 79.62 197 VAL A O 1
ATOM 1549 N N . ARG A 1 198 ? 26.023 1.996 -9.729 1.00 73.62 198 ARG A N 1
ATOM 1550 C CA . ARG A 1 198 ? 27.047 2.195 -8.680 1.00 73.62 198 ARG A CA 1
ATOM 1551 C C . ARG A 1 198 ? 26.686 3.285 -7.670 1.00 73.62 198 ARG A C 1
ATOM 1553 O O . ARG A 1 198 ? 27.129 3.231 -6.529 1.00 73.62 198 ARG A O 1
ATOM 1560 N N . THR A 1 199 ? 25.893 4.270 -8.085 1.00 75.00 199 THR A N 1
ATOM 1561 C CA . THR A 1 199 ? 25.483 5.410 -7.253 1.00 75.00 199 THR A CA 1
ATOM 1562 C C . THR A 1 199 ? 24.335 5.089 -6.295 1.00 75.00 199 THR A C 1
ATOM 1564 O O . THR A 1 199 ? 24.031 5.920 -5.439 1.00 75.00 199 THR A O 1
ATOM 1567 N N . SER A 1 200 ? 23.706 3.912 -6.411 1.00 74.88 200 SER A N 1
ATOM 1568 C CA . SER A 1 200 ? 22.627 3.474 -5.513 1.00 74.88 200 SER A CA 1
ATOM 1569 C C . SER A 1 200 ? 23.132 3.080 -4.123 1.00 74.88 200 SER A C 1
ATOM 1571 O O . SER A 1 200 ? 22.406 3.225 -3.147 1.00 74.88 200 SER A O 1
ATOM 1573 N N . GLY A 1 201 ? 24.365 2.566 -4.032 1.00 78.62 201 GLY A N 1
ATOM 1574 C CA . GLY A 1 201 ? 24.870 1.909 -2.823 1.00 78.62 201 GLY A CA 1
ATOM 1575 C C . GLY A 1 201 ? 24.220 0.549 -2.524 1.00 78.62 201 GLY A C 1
ATOM 1576 O O . GLY A 1 201 ? 24.597 -0.075 -1.535 1.00 78.62 201 GLY A O 1
ATOM 1577 N N . LEU A 1 202 ? 23.292 0.082 -3.368 1.00 83.94 202 LEU A N 1
ATOM 1578 C CA . LEU A 1 202 ? 22.566 -1.176 -3.206 1.00 83.94 202 LEU A CA 1
ATOM 1579 C C . LEU A 1 202 ? 23.285 -2.324 -3.916 1.00 83.94 202 LEU A C 1
ATOM 1581 O O . LEU A 1 202 ? 23.879 -2.158 -4.988 1.00 83.94 202 LEU A O 1
ATOM 1585 N N . LYS A 1 203 ? 23.207 -3.512 -3.323 1.00 86.69 203 LYS A N 1
ATOM 1586 C CA . LYS A 1 203 ? 23.647 -4.761 -3.947 1.00 86.69 203 LYS A CA 1
ATOM 1587 C C . LYS A 1 203 ? 22.558 -5.304 -4.859 1.00 86.69 203 LYS A C 1
ATOM 1589 O O . LYS A 1 203 ? 21.377 -5.032 -4.665 1.00 86.69 203 LYS A O 1
ATOM 1594 N N . PHE A 1 204 ? 22.964 -6.131 -5.823 1.00 83.25 204 PHE A N 1
ATOM 1595 C CA . PHE A 1 204 ? 22.029 -6.762 -6.748 1.00 83.25 204 PHE A CA 1
ATOM 1596 C C . PHE A 1 204 ? 20.922 -7.498 -5.991 1.00 83.25 204 PHE A C 1
ATOM 1598 O O . PHE A 1 204 ? 19.761 -7.275 -6.278 1.00 83.25 204 PHE A O 1
ATOM 1605 N N . GLU A 1 205 ? 21.254 -8.292 -4.971 1.00 85.19 205 GLU A N 1
ATOM 1606 C CA . GLU A 1 205 ? 20.314 -9.145 -4.230 1.00 85.19 205 GLU A CA 1
ATOM 1607 C C . GLU A 1 205 ? 19.199 -8.371 -3.505 1.00 85.19 205 GLU A C 1
ATOM 1609 O O . GLU A 1 205 ? 18.131 -8.926 -3.241 1.00 85.19 205 GLU A O 1
ATOM 1614 N N . GLU A 1 206 ? 19.417 -7.086 -3.218 1.00 87.19 206 GLU A N 1
ATOM 1615 C CA . GLU A 1 206 ? 18.458 -6.234 -2.509 1.00 87.19 206 GLU A CA 1
ATOM 1616 C C . GLU A 1 206 ? 17.266 -5.828 -3.388 1.00 87.19 206 GLU A C 1
ATOM 1618 O O . GLU A 1 206 ? 16.247 -5.377 -2.861 1.00 87.19 206 GLU A O 1
ATOM 1623 N N . PHE A 1 207 ? 17.334 -6.061 -4.708 1.00 90.06 207 PHE A N 1
ATOM 1624 C CA . PHE A 1 207 ? 16.244 -5.740 -5.635 1.00 90.06 207 PHE A CA 1
ATOM 1625 C C . PHE A 1 207 ? 14.920 -6.406 -5.231 1.00 90.06 207 PHE A C 1
ATOM 1627 O O . PHE A 1 207 ? 13.866 -5.776 -5.275 1.00 90.06 207 PHE A O 1
ATOM 1634 N N . ASN A 1 208 ? 14.970 -7.667 -4.783 1.00 88.88 208 ASN A N 1
ATOM 1635 C CA . ASN A 1 208 ? 13.779 -8.419 -4.387 1.00 88.88 208 ASN A CA 1
ATOM 1636 C C . ASN A 1 208 ? 13.130 -7.855 -3.121 1.00 88.88 208 ASN A C 1
ATOM 1638 O O . ASN A 1 208 ? 11.905 -7.863 -3.016 1.00 88.88 208 ASN A O 1
ATOM 1642 N N . ILE A 1 209 ? 13.940 -7.370 -2.176 1.00 92.44 209 ILE A N 1
ATOM 1643 C CA . ILE A 1 209 ? 13.449 -6.748 -0.941 1.00 92.44 209 ILE A CA 1
ATOM 1644 C C . ILE A 1 209 ? 12.732 -5.448 -1.301 1.00 92.44 209 ILE A C 1
ATOM 1646 O O . ILE A 1 209 ? 11.576 -5.266 -0.934 1.00 92.44 209 ILE A O 1
ATOM 1650 N N . LYS A 1 210 ? 13.370 -4.600 -2.118 1.00 94.06 210 LYS A N 1
ATOM 1651 C CA . LYS A 1 210 ? 12.788 -3.329 -2.568 1.00 94.06 210 LYS A CA 1
ATOM 1652 C C . LYS A 1 210 ? 11.516 -3.496 -3.392 1.00 94.06 210 LYS A C 1
ATOM 1654 O O . LYS A 1 210 ? 10.567 -2.739 -3.219 1.00 94.06 210 LYS A O 1
ATOM 1659 N N . PHE A 1 211 ? 11.449 -4.522 -4.232 1.00 93.69 211 PHE A N 1
ATOM 1660 C CA . PHE A 1 211 ? 10.218 -4.877 -4.931 1.00 93.69 211 PHE A CA 1
ATOM 1661 C C . PHE A 1 211 ? 9.119 -5.402 -4.002 1.00 93.69 211 PHE A C 1
ATOM 1663 O O . PHE A 1 211 ? 7.952 -5.128 -4.257 1.00 93.69 211 PHE A O 1
ATOM 1670 N N . GLY A 1 212 ? 9.461 -6.130 -2.935 1.00 92.56 212 GLY A N 1
ATOM 1671 C CA . GLY A 1 212 ? 8.499 -6.522 -1.901 1.00 92.56 212 GLY A CA 1
ATOM 1672 C C . GLY A 1 212 ? 7.910 -5.307 -1.183 1.00 92.56 212 GLY A C 1
ATOM 1673 O O . GLY A 1 212 ? 6.697 -5.134 -1.186 1.00 92.56 212 GLY A O 1
ATOM 1674 N N . GLU A 1 213 ? 8.775 -4.421 -0.683 1.00 93.62 213 GLU A N 1
ATOM 1675 C CA . GLU A 1 213 ? 8.376 -3.165 -0.028 1.00 93.62 213 GLU A CA 1
ATOM 1676 C C . GLU A 1 213 ? 7.481 -2.304 -0.936 1.00 93.62 213 GLU A C 1
ATOM 1678 O O . GLU A 1 213 ? 6.470 -1.762 -0.488 1.00 93.62 213 GLU A O 1
ATOM 1683 N N . ALA A 1 214 ? 7.817 -2.214 -2.228 1.00 94.50 214 ALA A N 1
ATOM 1684 C CA . ALA A 1 214 ? 6.999 -1.509 -3.207 1.00 94.50 214 ALA A CA 1
ATOM 1685 C C . ALA A 1 214 ? 5.614 -2.156 -3.372 1.00 94.50 214 ALA A C 1
ATOM 1687 O O . ALA A 1 214 ? 4.610 -1.454 -3.323 1.00 94.50 214 ALA A O 1
ATOM 1688 N N . LEU A 1 215 ? 5.527 -3.481 -3.536 1.00 92.06 215 LEU A N 1
ATOM 1689 C CA . LEU A 1 215 ? 4.236 -4.168 -3.671 1.00 92.06 215 LEU A CA 1
ATOM 1690 C C . LEU A 1 215 ? 3.345 -3.980 -2.438 1.00 92.06 215 LEU A C 1
ATOM 1692 O O . LEU A 1 215 ? 2.148 -3.744 -2.599 1.00 92.06 215 LEU A O 1
ATOM 1696 N N . ASP A 1 216 ? 3.920 -4.043 -1.238 1.00 90.31 216 ASP A N 1
ATOM 1697 C CA . ASP A 1 216 ? 3.181 -3.860 0.013 1.00 90.31 216 ASP A CA 1
ATOM 1698 C C . ASP A 1 216 ? 2.619 -2.436 0.113 1.00 90.31 216 ASP A C 1
ATOM 1700 O O . ASP A 1 216 ? 1.429 -2.254 0.374 1.00 90.31 216 ASP A O 1
ATOM 1704 N N . ALA A 1 217 ? 3.438 -1.423 -0.189 1.00 89.75 217 ALA A N 1
ATOM 1705 C CA . ALA A 1 217 ? 3.022 -0.021 -0.192 1.00 89.75 217 ALA A CA 1
ATOM 1706 C C . ALA A 1 217 ? 1.955 0.292 -1.258 1.00 89.75 217 ALA A C 1
ATOM 1708 O O . ALA A 1 217 ? 1.064 1.109 -1.028 1.00 89.75 217 ALA A O 1
ATOM 1709 N N . LEU A 1 218 ? 2.028 -0.368 -2.417 1.00 90.06 218 LEU A N 1
ATOM 1710 C CA . LEU A 1 218 ? 1.103 -0.175 -3.535 1.00 90.06 218 LEU A CA 1
ATOM 1711 C C . LEU A 1 218 ? -0.173 -1.019 -3.413 1.00 90.06 218 LEU A C 1
ATOM 1713 O O . LEU A 1 218 ? -1.120 -0.805 -4.170 1.00 90.06 218 LEU A O 1
ATOM 1717 N N . SER A 1 219 ? -0.217 -1.997 -2.507 1.00 86.25 219 SER A N 1
ATOM 1718 C CA . SER A 1 219 ? -1.270 -3.023 -2.432 1.00 86.25 219 SER A CA 1
ATOM 1719 C C . SER A 1 219 ? -2.692 -2.455 -2.370 1.00 86.25 219 SER A C 1
ATOM 1721 O O . SER A 1 219 ? -3.606 -3.039 -2.948 1.00 86.25 219 SER A O 1
ATOM 1723 N N . HIS A 1 220 ? -2.857 -1.287 -1.753 1.00 82.19 220 HIS A N 1
ATOM 1724 C CA . HIS A 1 220 ? -4.149 -0.655 -1.485 1.00 82.19 220 HIS A CA 1
ATOM 1725 C C . HIS A 1 220 ? -4.504 0.498 -2.432 1.00 82.19 220 HIS A C 1
ATOM 1727 O O . HIS A 1 220 ? -5.555 1.110 -2.276 1.00 82.19 220 HIS A O 1
ATOM 1733 N N . ILE A 1 221 ? -3.635 0.798 -3.400 1.00 85.38 221 ILE A N 1
ATOM 1734 C CA . ILE A 1 221 ? -3.792 1.919 -4.331 1.00 85.38 221 ILE A CA 1
ATOM 1735 C C . ILE A 1 221 ? -4.019 1.362 -5.733 1.00 85.38 221 ILE A C 1
ATOM 1737 O O . ILE A 1 221 ? -3.213 0.564 -6.230 1.00 85.38 221 ILE A O 1
ATOM 1741 N N . ASP A 1 222 ? -5.120 1.782 -6.359 1.00 83.69 222 ASP A N 1
ATOM 1742 C CA . ASP A 1 222 ? -5.633 1.213 -7.611 1.00 83.69 222 ASP A CA 1
ATOM 1743 C C . ASP A 1 222 ? -5.507 2.150 -8.826 1.00 83.69 222 ASP A C 1
ATOM 1745 O O . ASP A 1 222 ? -6.335 2.133 -9.739 1.00 83.69 222 ASP A O 1
ATOM 1749 N N . THR A 1 223 ? -4.450 2.960 -8.864 1.00 87.06 223 THR A N 1
ATOM 1750 C CA . THR A 1 223 ? -4.147 3.833 -10.006 1.00 87.06 223 THR A CA 1
ATOM 1751 C C . THR A 1 223 ? -3.507 3.071 -11.170 1.00 87.06 223 THR A C 1
ATOM 1753 O O . THR A 1 223 ? -2.976 1.966 -11.006 1.00 87.06 223 THR A O 1
ATOM 1756 N N . GLU A 1 224 ? -3.529 3.658 -12.369 1.00 85.94 224 GLU A N 1
ATOM 1757 C CA . GLU A 1 224 ? -2.894 3.071 -13.558 1.00 85.94 224 GLU A CA 1
ATOM 1758 C C . GLU A 1 224 ? -1.377 2.908 -13.388 1.00 85.94 224 GLU A C 1
ATOM 1760 O O . GLU A 1 224 ? -0.819 1.874 -13.778 1.00 85.94 224 GLU A O 1
ATOM 1765 N N . LEU A 1 225 ? -0.706 3.875 -12.751 1.00 88.56 225 LEU A N 1
ATOM 1766 C CA . LEU A 1 225 ? 0.723 3.782 -12.455 1.00 88.56 225 LEU A CA 1
ATOM 1767 C C . LEU A 1 225 ? 1.013 2.658 -11.454 1.00 88.56 225 LEU A C 1
ATOM 1769 O O . LEU A 1 225 ? 1.895 1.835 -11.704 1.00 88.56 225 LEU A O 1
ATOM 1773 N N . SER A 1 226 ? 0.248 2.576 -10.358 1.00 89.38 226 SER A N 1
ATOM 1774 C CA . SER A 1 226 ? 0.370 1.505 -9.358 1.00 89.38 226 SER A CA 1
ATOM 1775 C C . SER A 1 226 ? 0.218 0.125 -10.002 1.00 89.38 226 SER A C 1
ATOM 1777 O O . SER A 1 226 ? 1.057 -0.757 -9.799 1.00 89.38 226 SER A O 1
ATOM 1779 N N . LYS A 1 227 ? -0.805 -0.049 -10.849 1.00 87.94 227 LYS A N 1
ATOM 1780 C CA . LYS A 1 227 ? -1.028 -1.280 -11.620 1.00 87.94 227 LYS A CA 1
ATOM 1781 C C . LYS A 1 227 ? 0.164 -1.597 -12.517 1.00 87.94 227 LYS A C 1
ATOM 1783 O O . LYS A 1 227 ? 0.694 -2.699 -12.427 1.00 87.94 227 LYS A O 1
ATOM 1788 N N . SER A 1 228 ? 0.634 -0.624 -13.296 1.00 87.50 228 SER A N 1
ATOM 1789 C CA . SER A 1 228 ? 1.780 -0.777 -14.204 1.00 87.50 228 SER A CA 1
ATOM 1790 C C . SER A 1 228 ? 3.066 -1.173 -13.469 1.00 87.50 228 SER A C 1
ATOM 1792 O O . SER A 1 228 ? 3.809 -2.046 -13.923 1.00 87.50 228 SER A O 1
ATOM 1794 N N . ILE A 1 229 ? 3.325 -0.578 -12.301 1.00 90.12 229 ILE A N 1
ATOM 1795 C CA . ILE A 1 229 ? 4.486 -0.908 -11.467 1.00 90.12 229 ILE A CA 1
ATOM 1796 C C . ILE A 1 229 ? 4.370 -2.318 -10.902 1.00 90.12 229 ILE A C 1
ATOM 1798 O O . ILE A 1 229 ? 5.336 -3.080 -10.982 1.00 90.12 229 ILE A O 1
ATOM 1802 N N . LYS A 1 230 ? 3.196 -2.706 -10.388 1.00 89.75 230 LYS A N 1
ATOM 1803 C CA . LYS A 1 230 ? 2.942 -4.087 -9.950 1.00 89.75 230 LYS A CA 1
ATOM 1804 C C . LYS A 1 230 ? 3.230 -5.066 -11.093 1.00 89.75 230 LYS A C 1
ATOM 1806 O O . LYS A 1 230 ? 3.986 -6.017 -10.889 1.00 89.75 230 LYS A O 1
ATOM 1811 N N . SER A 1 231 ? 2.755 -4.787 -12.313 1.00 85.50 231 SER A N 1
ATOM 1812 C CA . SER A 1 231 ? 3.058 -5.583 -13.513 1.00 85.50 231 SER A CA 1
ATOM 1813 C C . SER A 1 231 ? 4.561 -5.714 -13.761 1.00 85.50 231 SER A C 1
ATOM 1815 O O . SER A 1 231 ? 5.062 -6.818 -13.976 1.00 85.50 231 SER A O 1
ATOM 1817 N N . ALA A 1 232 ? 5.290 -4.595 -13.734 1.00 87.38 232 ALA A N 1
ATOM 1818 C CA . ALA A 1 232 ? 6.722 -4.557 -14.012 1.00 87.38 232 ALA A CA 1
ATOM 1819 C C . ALA A 1 232 ? 7.539 -5.304 -12.949 1.00 87.38 232 ALA A C 1
ATOM 1821 O O . ALA A 1 232 ? 8.497 -6.011 -13.280 1.00 87.38 232 ALA A O 1
ATOM 1822 N N . ILE A 1 233 ? 7.136 -5.205 -11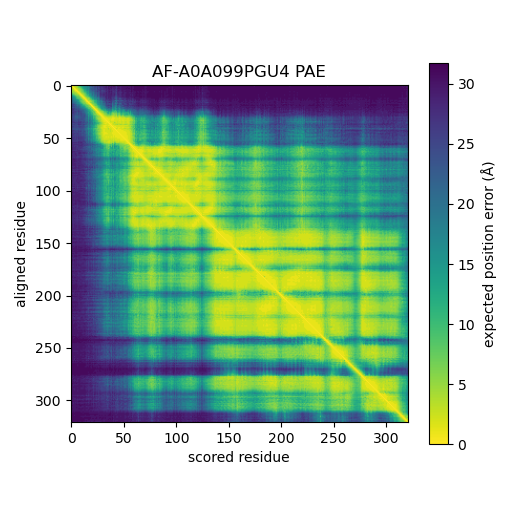.678 1.00 89.00 233 ILE A N 1
ATOM 1823 C CA . ILE A 1 233 ? 7.730 -5.963 -10.575 1.00 89.00 233 ILE A CA 1
ATOM 1824 C C . ILE A 1 233 ? 7.476 -7.460 -10.763 1.00 89.00 233 ILE A C 1
ATOM 1826 O O . ILE A 1 233 ? 8.417 -8.252 -10.692 1.00 89.00 233 ILE A O 1
ATOM 1830 N N . LEU A 1 234 ? 6.230 -7.867 -11.018 1.00 85.81 234 LEU A N 1
ATOM 1831 C CA . LEU A 1 234 ? 5.883 -9.277 -11.213 1.00 85.81 234 LEU A CA 1
ATOM 1832 C C . LEU A 1 234 ? 6.623 -9.881 -12.406 1.00 85.81 234 LEU A C 1
ATOM 1834 O O . LEU A 1 234 ? 7.183 -10.974 -12.288 1.00 85.81 234 LEU A O 1
ATOM 1838 N N . PHE A 1 235 ? 6.696 -9.143 -13.516 1.00 84.00 235 PHE A N 1
ATOM 1839 C CA . PHE A 1 235 ? 7.494 -9.513 -14.678 1.00 84.00 235 PHE A CA 1
ATOM 1840 C C . PHE A 1 235 ? 8.965 -9.702 -14.291 1.00 84.00 235 PHE A C 1
ATOM 1842 O O . PHE A 1 235 ? 9.554 -10.749 -14.551 1.00 84.00 235 PHE A O 1
ATOM 1849 N N . SER A 1 236 ? 9.541 -8.727 -13.585 1.00 84.75 236 SER A N 1
ATOM 1850 C CA . SER A 1 236 ? 10.936 -8.770 -13.138 1.00 84.75 236 SER A CA 1
ATOM 1851 C C . SER A 1 236 ? 11.234 -9.898 -12.148 1.00 84.75 236 SER A C 1
ATOM 1853 O O . SER A 1 236 ? 12.396 -10.262 -11.983 1.00 84.75 236 SER A O 1
ATOM 1855 N N . ARG A 1 237 ? 10.205 -10.454 -11.498 1.00 84.56 237 ARG A N 1
ATOM 1856 C CA . ARG A 1 237 ? 10.281 -11.614 -10.596 1.00 84.56 237 ARG A CA 1
ATOM 1857 C C . ARG A 1 237 ? 9.889 -12.935 -11.277 1.00 84.56 237 ARG A C 1
ATOM 1859 O O . ARG A 1 237 ? 9.755 -13.939 -10.580 1.00 84.56 237 ARG A O 1
ATOM 1866 N N . ASN A 1 238 ? 9.713 -12.954 -12.602 1.00 79.94 238 ASN A N 1
ATOM 1867 C CA . ASN A 1 238 ? 9.263 -14.105 -13.401 1.00 79.94 238 ASN A CA 1
ATOM 1868 C C . ASN A 1 238 ? 7.896 -14.687 -12.991 1.00 79.94 238 ASN A C 1
ATOM 1870 O O . ASN A 1 238 ? 7.642 -15.880 -13.155 1.00 79.94 238 ASN A O 1
ATOM 1874 N N . GLN A 1 239 ? 6.987 -13.871 -12.458 1.00 78.69 239 GLN A N 1
ATOM 1875 C CA . GLN A 1 239 ? 5.652 -14.314 -12.037 1.00 78.69 239 GLN A CA 1
ATOM 1876 C C . GLN A 1 239 ? 4.618 -14.121 -13.158 1.00 78.69 239 GLN A C 1
ATOM 1878 O O . GLN A 1 239 ? 3.699 -13.313 -13.052 1.00 78.69 239 GLN A O 1
ATOM 1883 N N . PHE A 1 240 ? 4.769 -14.869 -14.256 1.00 70.19 240 PHE A N 1
ATOM 1884 C CA . PHE A 1 240 ? 3.971 -14.688 -15.483 1.00 70.19 240 PHE A CA 1
ATOM 1885 C C . PHE A 1 240 ? 2.553 -15.285 -15.436 1.00 70.19 240 PHE A C 1
ATOM 1887 O O . PHE A 1 240 ? 1.723 -14.992 -16.293 1.00 70.19 240 PHE A O 1
ATOM 1894 N N . ASN A 1 241 ? 2.263 -16.135 -14.450 1.00 60.47 241 ASN A N 1
ATOM 1895 C CA . ASN A 1 241 ? 0.979 -16.829 -14.303 1.00 60.47 241 ASN A CA 1
ATOM 1896 C C . ASN A 1 241 ? -0.161 -15.930 -13.785 1.00 60.47 241 ASN A C 1
ATOM 1898 O O . ASN A 1 241 ? -1.325 -16.320 -13.863 1.00 60.47 241 ASN A O 1
ATOM 1902 N N . ARG A 1 242 ? 0.142 -14.717 -13.304 1.00 60.19 242 ARG A N 1
ATOM 1903 C CA . ARG A 1 242 ? -0.849 -13.704 -12.902 1.00 60.19 242 ARG A CA 1
ATOM 1904 C C . ARG A 1 242 ? -1.273 -12.841 -14.095 1.00 60.19 242 ARG A C 1
ATOM 1906 O O . ARG A 1 242 ? -1.087 -11.628 -14.110 1.00 60.19 242 ARG A O 1
ATOM 1913 N N . SER A 1 243 ? -1.835 -13.492 -15.110 1.00 51.81 243 SER A N 1
ATOM 1914 C CA . SER A 1 243 ? -2.175 -12.925 -16.425 1.00 51.81 243 SER A CA 1
ATOM 1915 C C . SER A 1 243 ? -3.011 -11.635 -16.400 1.00 51.81 243 SER A C 1
ATOM 1917 O O . SER A 1 243 ? -2.885 -10.833 -17.321 1.00 51.81 243 SER A O 1
ATOM 1919 N N . MET A 1 244 ? -3.819 -11.392 -15.360 1.00 51.16 244 MET A N 1
ATOM 1920 C CA . MET A 1 244 ? -4.596 -10.150 -15.232 1.00 51.16 244 MET A CA 1
ATOM 1921 C C . MET A 1 244 ? -3.724 -8.912 -14.992 1.00 51.16 244 MET A C 1
ATOM 1923 O O . MET A 1 244 ? -4.023 -7.854 -15.541 1.00 51.16 244 MET A O 1
ATOM 1927 N N . GLU A 1 245 ? -2.627 -9.030 -14.241 1.00 54.03 245 GLU A N 1
ATOM 1928 C CA . GLU A 1 245 ? -1.844 -7.864 -13.818 1.00 54.03 245 GLU A CA 1
ATOM 1929 C C . GLU A 1 245 ? -0.855 -7.391 -14.889 1.00 54.03 245 GLU A C 1
ATOM 1931 O O . GLU A 1 245 ? -0.485 -6.232 -14.871 1.00 54.03 245 GLU A O 1
ATOM 1936 N N . ILE A 1 246 ? -0.464 -8.208 -15.874 1.00 58.53 246 ILE A N 1
ATOM 1937 C CA . ILE A 1 246 ? 0.512 -7.808 -16.919 1.00 58.53 246 ILE A CA 1
ATOM 1938 C C . ILE A 1 246 ? -0.151 -7.002 -18.059 1.00 58.53 246 ILE A C 1
ATOM 1940 O O . ILE A 1 246 ? 0.524 -6.391 -18.886 1.00 58.53 246 ILE A O 1
ATOM 1944 N N . SER A 1 247 ? -1.485 -6.943 -18.087 1.00 60.38 247 SER A N 1
ATOM 1945 C CA . SER A 1 247 ? -2.258 -6.276 -19.145 1.00 60.38 247 SER A CA 1
ATOM 1946 C C . SER A 1 247 ? -2.030 -4.762 -19.224 1.00 60.38 247 SER A C 1
ATOM 1948 O O . SER A 1 247 ? -2.234 -4.181 -20.286 1.00 60.38 247 SER A O 1
ATOM 1950 N N . PHE A 1 248 ? -1.580 -4.133 -18.133 1.00 66.31 248 PHE A N 1
ATOM 1951 C CA . PHE A 1 248 ? -1.374 -2.681 -18.047 1.00 66.31 248 PHE A CA 1
ATOM 1952 C C . PHE A 1 248 ? -0.111 -2.192 -18.766 1.00 66.31 248 PHE A C 1
ATOM 1954 O O . PHE A 1 248 ? 0.034 -1.001 -19.012 1.00 66.31 248 PHE A O 1
ATOM 1961 N N . LEU A 1 249 ? 0.779 -3.107 -19.168 1.00 74.56 249 LEU A N 1
ATOM 1962 C CA . LEU A 1 249 ? 1.945 -2.803 -19.995 1.00 74.56 249 LEU A CA 1
ATOM 1963 C C . LEU A 1 249 ? 1.946 -3.723 -21.227 1.00 74.56 249 LEU A C 1
ATOM 1965 O O . LEU A 1 249 ? 2.512 -4.822 -21.169 1.00 74.56 249 LEU A O 1
ATOM 1969 N N . PRO A 1 250 ? 1.352 -3.295 -22.362 1.00 74.12 250 PRO A N 1
ATOM 1970 C CA . PRO A 1 250 ? 1.215 -4.117 -23.570 1.00 74.12 250 PRO A CA 1
ATOM 1971 C C . PRO A 1 250 ? 2.541 -4.723 -24.043 1.00 74.12 250 PRO A C 1
ATOM 1973 O O . PRO A 1 250 ? 2.601 -5.885 -24.447 1.00 74.12 250 PRO A O 1
ATOM 1976 N N . GLN A 1 251 ? 3.625 -3.959 -23.907 1.00 78.38 251 GLN A N 1
ATOM 1977 C CA . GLN A 1 251 ? 4.983 -4.379 -24.237 1.00 78.38 251 GLN A CA 1
ATOM 1978 C C . GLN A 1 251 ? 5.497 -5.535 -23.363 1.00 78.38 251 GLN A C 1
ATOM 1980 O O . GLN A 1 251 ? 6.084 -6.480 -23.886 1.00 78.38 251 GLN A O 1
ATOM 1985 N N . LEU A 1 252 ? 5.220 -5.526 -22.053 1.00 78.81 252 LEU A N 1
ATOM 1986 C CA . LEU A 1 252 ? 5.587 -6.635 -21.166 1.00 78.81 252 LEU A CA 1
ATOM 1987 C C . LEU A 1 252 ? 4.692 -7.850 -21.401 1.00 78.81 252 LEU A C 1
ATOM 1989 O O . LEU A 1 252 ? 5.182 -8.974 -21.386 1.00 78.81 252 LEU A O 1
ATOM 1993 N N . SER A 1 253 ? 3.408 -7.633 -21.701 1.00 76.62 253 SER A N 1
ATOM 1994 C CA . SER A 1 253 ? 2.487 -8.706 -22.092 1.00 76.62 253 SER A CA 1
ATOM 1995 C C . SER A 1 253 ? 2.972 -9.446 -23.345 1.00 76.62 253 SER A C 1
ATOM 1997 O O . SER A 1 253 ? 2.925 -10.678 -23.400 1.00 76.62 253 SER A O 1
ATOM 1999 N N . ALA A 1 254 ? 3.527 -8.715 -24.319 1.00 75.69 254 ALA A N 1
ATOM 2000 C CA . ALA A 1 254 ? 4.160 -9.282 -25.508 1.00 75.69 254 ALA A CA 1
ATOM 2001 C C . ALA A 1 254 ? 5.315 -10.224 -25.148 1.00 75.69 254 ALA A C 1
ATOM 2003 O O . ALA A 1 254 ? 5.355 -11.368 -25.605 1.00 75.69 254 ALA A O 1
ATOM 2004 N N . VAL A 1 255 ? 6.226 -9.755 -24.289 1.00 79.88 255 VAL A N 1
ATOM 2005 C CA . VAL A 1 255 ? 7.390 -10.534 -23.855 1.00 79.88 255 VAL A CA 1
ATOM 2006 C C . VAL A 1 255 ? 6.954 -11.738 -23.024 1.00 79.88 255 VAL A C 1
ATOM 2008 O O . VAL A 1 255 ? 7.419 -12.844 -23.272 1.00 79.88 255 VAL A O 1
ATOM 2011 N N . SER A 1 256 ? 6.027 -11.577 -22.077 1.00 77.88 256 SER A N 1
ATOM 2012 C CA . SER A 1 256 ? 5.511 -12.693 -21.276 1.00 77.88 256 SER A CA 1
ATOM 2013 C C . SER A 1 256 ? 4.866 -13.765 -22.147 1.00 77.88 256 SER A C 1
ATOM 2015 O O . SER A 1 256 ? 5.125 -14.951 -21.952 1.00 77.88 256 SER A O 1
ATOM 2017 N N . ARG A 1 257 ? 4.076 -13.371 -23.153 1.00 75.19 257 ARG A N 1
ATOM 2018 C CA . ARG A 1 257 ? 3.500 -14.322 -24.108 1.00 75.19 257 ARG A CA 1
ATOM 2019 C C . ARG A 1 257 ? 4.588 -15.040 -24.898 1.00 75.19 257 ARG A C 1
ATOM 2021 O O . ARG A 1 257 ? 4.490 -16.256 -25.044 1.00 75.19 257 ARG A O 1
ATOM 2028 N N . PHE A 1 258 ? 5.619 -14.335 -25.362 1.00 77.94 258 PHE A N 1
ATOM 2029 C CA . PHE A 1 258 ? 6.767 -14.966 -26.015 1.00 77.94 258 PHE A CA 1
ATOM 2030 C C . PHE A 1 258 ? 7.453 -15.983 -25.089 1.00 77.94 258 PHE A C 1
ATOM 2032 O O . PHE A 1 258 ? 7.679 -17.116 -25.499 1.00 77.94 258 PHE A O 1
ATOM 2039 N N . MET A 1 259 ? 7.695 -15.636 -23.824 1.00 76.62 259 MET A N 1
ATOM 2040 C CA . MET A 1 259 ? 8.332 -16.535 -22.853 1.00 76.62 259 MET A CA 1
ATOM 2041 C C . MET A 1 259 ?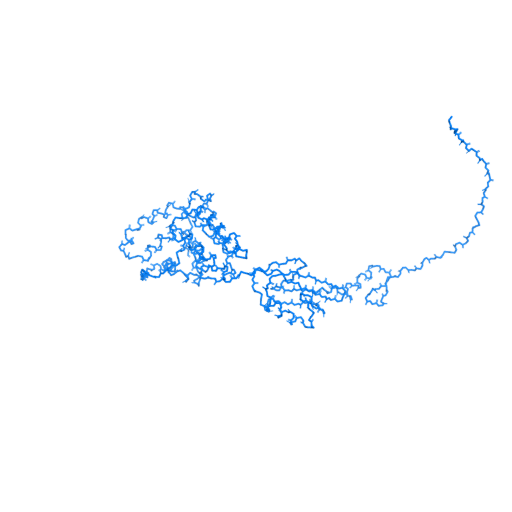 7.489 -17.783 -22.544 1.00 76.62 259 MET A C 1
ATOM 2043 O O . MET A 1 259 ? 8.049 -18.847 -22.302 1.00 76.62 259 MET A O 1
ATOM 2047 N N . ILE A 1 260 ? 6.156 -17.672 -22.571 1.00 75.00 260 ILE A N 1
ATOM 2048 C CA . ILE A 1 260 ? 5.237 -18.795 -22.314 1.00 75.00 260 ILE A CA 1
ATOM 2049 C C . ILE A 1 260 ? 5.017 -19.658 -23.566 1.00 75.00 260 ILE A C 1
ATOM 2051 O O . ILE A 1 260 ? 4.939 -20.879 -23.474 1.00 75.00 260 ILE A O 1
ATOM 2055 N N . THR A 1 261 ? 4.861 -19.035 -24.737 1.00 77.06 261 THR A N 1
ATOM 2056 C CA . THR A 1 261 ? 4.368 -19.701 -25.961 1.00 77.06 261 THR A CA 1
ATOM 2057 C C . THR A 1 261 ? 5.431 -19.891 -27.043 1.00 77.06 261 THR A C 1
ATOM 2059 O O . THR A 1 261 ? 5.180 -20.577 -28.030 1.00 77.06 261 THR A O 1
ATOM 2062 N N . GLY A 1 262 ? 6.593 -19.247 -26.912 1.00 74.38 262 GLY A N 1
ATOM 2063 C CA . GLY A 1 262 ? 7.652 -19.217 -27.926 1.00 74.38 262 GLY A CA 1
ATOM 2064 C C . GLY A 1 262 ? 7.312 -18.417 -29.189 1.00 74.38 262 GLY A C 1
ATOM 2065 O O . GLY A 1 262 ? 8.102 -18.409 -30.131 1.00 74.38 262 GLY A O 1
ATOM 2066 N N . SER A 1 263 ? 6.150 -17.757 -29.239 1.00 72.50 263 SER A N 1
ATOM 2067 C CA . SER A 1 263 ? 5.663 -17.053 -30.430 1.00 72.50 263 SER A CA 1
ATOM 2068 C C . SER A 1 263 ? 5.887 -15.547 -30.326 1.00 72.50 263 SER A C 1
ATOM 2070 O O . SER A 1 263 ? 5.569 -14.930 -29.308 1.00 72.50 263 SER A O 1
ATOM 2072 N N . PHE A 1 264 ? 6.418 -14.951 -31.394 1.00 69.69 264 PHE A N 1
ATOM 2073 C CA . PHE A 1 264 ? 6.527 -13.501 -31.527 1.00 69.69 264 PHE A CA 1
ATOM 2074 C C . PHE A 1 264 ? 5.217 -12.939 -32.072 1.00 69.69 264 PHE A C 1
ATOM 2076 O O . PHE A 1 264 ? 4.731 -13.403 -33.101 1.00 69.69 264 PHE A O 1
ATOM 2083 N N . ASN A 1 265 ? 4.693 -11.904 -31.422 1.00 64.50 265 ASN A N 1
ATOM 2084 C CA . ASN A 1 265 ? 3.659 -11.064 -32.005 1.00 64.50 265 ASN A CA 1
ATOM 2085 C C . ASN A 1 265 ? 4.309 -9.738 -32.372 1.00 64.50 265 ASN A C 1
ATOM 2087 O O . ASN A 1 265 ? 4.847 -9.059 -31.497 1.00 64.50 265 ASN A O 1
ATOM 2091 N N . GLU A 1 266 ? 4.246 -9.368 -33.647 1.00 58.53 266 GLU A N 1
ATOM 2092 C CA . GLU A 1 266 ? 4.511 -7.990 -34.044 1.00 58.53 266 GLU A CA 1
ATOM 2093 C C . GLU A 1 266 ? 3.369 -7.149 -33.485 1.00 58.53 266 GLU A C 1
ATOM 2095 O O . GLU A 1 266 ? 2.251 -7.147 -33.995 1.00 58.53 266 GLU A O 1
ATOM 2100 N N . ILE A 1 267 ? 3.625 -6.523 -32.340 1.00 61.25 267 ILE A N 1
ATOM 2101 C CA . ILE A 1 267 ? 2.797 -5.418 -31.891 1.00 61.25 267 ILE A CA 1
ATOM 2102 C C . ILE A 1 267 ? 3.268 -4.236 -32.717 1.00 61.25 267 ILE A C 1
ATOM 2104 O O . ILE A 1 267 ? 4.448 -3.882 -32.656 1.00 61.25 267 ILE A O 1
ATOM 2108 N N . ASP A 1 268 ? 2.357 -3.649 -33.487 1.00 51.34 268 ASP A N 1
ATOM 2109 C CA . ASP A 1 268 ? 2.574 -2.333 -34.067 1.00 51.34 268 ASP A CA 1
ATOM 2110 C C . ASP A 1 268 ? 2.613 -1.359 -32.885 1.00 51.34 268 ASP A C 1
ATOM 2112 O O . ASP A 1 268 ? 1.590 -0.864 -32.409 1.00 51.34 268 ASP A O 1
ATOM 2116 N N . ILE A 1 269 ? 3.802 -1.189 -32.299 1.00 54.75 269 ILE A N 1
ATOM 2117 C CA . ILE A 1 269 ? 4.073 -0.105 -31.358 1.00 54.75 269 ILE A CA 1
ATOM 2118 C C . ILE A 1 269 ? 4.182 1.134 -32.234 1.00 54.75 269 ILE A C 1
ATOM 2120 O O . ILE A 1 269 ? 5.278 1.627 -32.515 1.00 54.75 269 ILE A O 1
ATOM 2124 N N . ASP A 1 270 ? 3.034 1.555 -32.757 1.00 43.94 270 ASP A N 1
ATOM 2125 C CA . ASP A 1 270 ? 2.911 2.788 -33.496 1.00 43.94 270 ASP A CA 1
ATOM 2126 C C . ASP A 1 270 ? 3.399 3.902 -32.565 1.00 43.94 270 ASP A C 1
ATOM 2128 O O . ASP A 1 270 ? 3.110 3.916 -31.362 1.00 43.94 270 ASP A O 1
ATOM 2132 N N . SER A 1 271 ? 4.244 4.769 -33.108 1.00 44.22 271 SER A N 1
ATOM 2133 C CA . SER A 1 271 ? 5.079 5.753 -32.412 1.00 44.22 271 SER A CA 1
ATOM 2134 C C . SER A 1 271 ? 4.275 6.906 -31.791 1.00 44.22 271 SER A C 1
ATOM 2136 O O . SER A 1 271 ? 4.522 8.073 -32.084 1.00 44.22 271 SER A O 1
ATOM 2138 N N . GLY A 1 272 ? 3.289 6.584 -30.956 1.00 40.44 272 GLY A N 1
ATOM 2139 C CA . GLY A 1 272 ? 2.346 7.543 -30.394 1.00 40.44 272 GLY A CA 1
ATOM 2140 C C . GLY A 1 272 ? 1.502 7.050 -29.220 1.00 40.44 272 GLY A C 1
ATOM 2141 O O . GLY A 1 272 ? 0.843 7.882 -28.604 1.00 40.44 272 GLY A O 1
ATOM 2142 N N . SER A 1 273 ? 1.518 5.763 -28.839 1.00 41.84 273 SER A N 1
ATOM 2143 C CA . SER A 1 273 ? 1.037 5.437 -27.493 1.00 41.84 273 SER A CA 1
ATOM 2144 C C . SER A 1 273 ? 2.099 5.931 -26.521 1.00 41.84 273 SER A C 1
ATOM 2146 O O . SER A 1 273 ? 3.218 5.417 -26.546 1.00 41.84 273 SER A O 1
ATOM 2148 N N . GLU A 1 274 ? 1.767 6.914 -25.689 1.00 43.38 274 GLU A N 1
ATOM 2149 C CA . GLU A 1 274 ? 2.492 7.256 -24.464 1.00 43.38 274 GLU A CA 1
ATOM 2150 C C . GLU A 1 274 ? 2.449 6.045 -23.520 1.00 43.38 274 GLU A C 1
ATOM 2152 O O . GLU A 1 274 ? 1.812 6.052 -22.473 1.00 43.38 274 GLU A O 1
ATOM 2157 N N . SER A 1 275 ? 3.071 4.939 -23.933 1.00 47.62 275 SER A N 1
ATOM 2158 C CA . SER A 1 275 ? 3.363 3.801 -23.089 1.00 47.62 275 SER A CA 1
ATOM 2159 C C . SER A 1 275 ? 4.095 4.390 -21.905 1.00 47.62 275 SER A C 1
ATOM 2161 O O . SER A 1 275 ? 5.190 4.931 -22.082 1.00 47.62 275 SER A O 1
ATOM 2163 N N . THR A 1 276 ? 3.420 4.369 -20.756 1.00 52.47 276 THR A N 1
ATOM 2164 C CA . THR A 1 276 ? 3.893 4.843 -19.462 1.00 52.47 276 THR A CA 1
ATOM 2165 C C . THR A 1 276 ? 5.393 4.610 -19.401 1.00 52.47 276 THR A C 1
ATOM 2167 O O . THR A 1 276 ? 5.838 3.461 -19.445 1.00 52.47 276 THR A O 1
ATOM 2170 N N . LEU A 1 277 ? 6.161 5.710 -19.427 1.00 68.88 277 LEU A N 1
ATOM 2171 C CA . LEU A 1 277 ? 7.627 5.751 -19.397 1.00 68.88 277 LEU A CA 1
ATOM 2172 C C . LEU A 1 277 ? 8.091 5.251 -18.029 1.00 68.88 277 LEU A C 1
ATOM 2174 O O . LEU A 1 277 ? 8.574 5.999 -17.183 1.00 68.88 277 LEU A O 1
ATOM 2178 N N . LEU A 1 278 ? 7.829 3.976 -17.776 1.00 82.69 278 LEU A N 1
ATOM 2179 C CA . LEU A 1 278 ? 8.127 3.320 -16.537 1.00 82.69 278 LEU A CA 1
ATOM 2180 C C . LEU A 1 278 ? 9.586 2.876 -16.610 1.00 82.69 278 LEU A C 1
ATOM 2182 O O . LEU A 1 278 ? 9.954 2.167 -17.551 1.00 82.69 278 LEU A O 1
ATOM 2186 N N . PRO A 1 279 ? 10.420 3.268 -15.639 1.00 84.81 279 PRO A N 1
ATOM 2187 C CA . PRO A 1 279 ? 11.806 2.846 -15.628 1.00 84.81 279 PRO A CA 1
ATOM 2188 C C . PRO A 1 279 ? 11.885 1.337 -15.391 1.00 84.81 279 PRO A C 1
ATOM 2190 O O . PRO A 1 279 ? 11.619 0.860 -14.295 1.00 84.81 279 PRO A O 1
ATOM 2193 N N . ILE A 1 280 ? 12.264 0.584 -16.417 1.00 86.38 280 ILE A N 1
ATOM 2194 C CA . ILE A 1 280 ? 12.545 -0.853 -16.343 1.00 86.38 280 ILE A CA 1
ATOM 2195 C C . ILE A 1 280 ? 14.052 -1.084 -16.417 1.00 86.38 280 ILE A C 1
ATOM 2197 O O . ILE A 1 280 ? 14.786 -0.235 -16.914 1.00 86.38 280 ILE A O 1
ATOM 2201 N N . ASP A 1 281 ? 14.520 -2.229 -15.923 1.00 85.62 281 ASP A N 1
ATOM 2202 C CA . ASP A 1 281 ? 15.944 -2.553 -15.999 1.00 85.62 281 ASP A CA 1
ATOM 2203 C C . ASP A 1 281 ? 16.387 -2.827 -17.440 1.00 85.62 281 ASP A C 1
ATOM 2205 O O . ASP A 1 281 ? 15.608 -3.296 -18.277 1.00 85.62 281 ASP A O 1
ATOM 2209 N N . SER A 1 282 ? 17.671 -2.608 -17.699 1.00 83.50 282 SER A N 1
ATOM 2210 C CA . SER A 1 282 ? 18.294 -2.699 -19.024 1.00 83.50 282 SER A CA 1
ATOM 2211 C C . SER A 1 282 ? 18.092 -4.049 -19.730 1.00 83.50 282 SER A C 1
ATOM 2213 O O . SER A 1 282 ? 17.998 -4.113 -20.961 1.00 83.50 282 SER A O 1
ATOM 2215 N N . ILE A 1 283 ? 17.998 -5.151 -18.977 1.00 83.06 283 ILE A N 1
ATOM 2216 C CA . ILE A 1 283 ? 17.747 -6.488 -19.537 1.00 83.06 283 ILE A CA 1
ATOM 2217 C C . ILE A 1 283 ? 16.288 -6.599 -19.975 1.00 83.06 283 ILE A C 1
ATOM 2219 O O . ILE A 1 283 ? 16.016 -7.061 -21.084 1.00 83.06 283 ILE A O 1
ATOM 2223 N N . THR A 1 284 ? 15.354 -6.161 -19.129 1.00 84.19 284 THR A N 1
ATOM 2224 C CA . THR A 1 284 ? 13.925 -6.117 -19.467 1.00 84.19 284 THR A CA 1
ATOM 2225 C C . THR A 1 284 ? 13.673 -5.210 -20.670 1.00 84.19 284 THR A C 1
ATOM 2227 O O . THR A 1 284 ? 12.963 -5.616 -21.587 1.00 84.19 284 THR A O 1
ATOM 2230 N N . GLU A 1 285 ? 14.311 -4.039 -20.734 1.00 84.25 285 GLU A N 1
ATOM 2231 C CA . GLU A 1 285 ? 14.235 -3.137 -21.892 1.00 84.25 285 GLU A CA 1
ATOM 2232 C C . GLU A 1 285 ? 14.733 -3.827 -23.171 1.00 84.25 285 GLU A C 1
ATOM 2234 O O . GLU A 1 285 ? 14.058 -3.819 -24.202 1.00 84.25 285 GLU A O 1
ATOM 2239 N N . SER A 1 286 ? 15.870 -4.523 -23.089 1.00 81.50 286 SER A N 1
ATOM 2240 C CA . SER A 1 286 ? 16.429 -5.272 -24.221 1.00 81.50 286 SER A CA 1
ATOM 2241 C C . SER A 1 286 ? 15.511 -6.407 -24.686 1.00 81.50 286 SER A C 1
ATOM 2243 O O . SER A 1 286 ? 15.379 -6.639 -25.889 1.00 81.50 286 SER A O 1
ATOM 2245 N N . LEU A 1 287 ? 14.845 -7.105 -23.760 1.00 81.62 287 LEU A N 1
ATOM 2246 C CA . LEU A 1 287 ? 13.870 -8.154 -24.075 1.00 81.62 287 LEU A CA 1
ATOM 2247 C C . LEU A 1 287 ? 12.610 -7.592 -24.734 1.00 81.62 287 LEU A C 1
ATOM 2249 O O . LEU A 1 287 ? 12.126 -8.171 -25.709 1.00 81.62 287 LEU A O 1
ATOM 2253 N N . VAL A 1 288 ? 12.104 -6.463 -24.236 1.00 82.19 288 VAL A N 1
ATOM 2254 C CA . VAL A 1 288 ? 10.982 -5.743 -24.846 1.00 82.19 288 VAL A CA 1
ATOM 2255 C C . VAL A 1 288 ? 11.330 -5.358 -26.275 1.00 82.19 288 VAL A C 1
ATOM 2257 O O . VAL A 1 288 ? 10.600 -5.723 -27.195 1.00 82.19 288 VAL A O 1
ATOM 2260 N N . MET A 1 289 ? 12.475 -4.711 -26.488 1.00 80.94 289 MET A N 1
ATOM 2261 C CA . MET A 1 289 ? 12.944 -4.335 -27.823 1.00 80.94 289 MET A CA 1
ATOM 2262 C C . MET A 1 289 ? 13.128 -5.552 -28.735 1.00 80.94 289 MET A C 1
ATOM 2264 O O . MET A 1 289 ? 12.735 -5.516 -29.898 1.00 80.94 289 MET A O 1
ATOM 2268 N N . PHE A 1 290 ? 13.667 -6.657 -28.218 1.00 81.31 290 PHE A N 1
ATOM 2269 C CA . PHE A 1 290 ? 13.835 -7.892 -28.980 1.00 81.31 290 PHE A CA 1
ATOM 2270 C C . PHE A 1 290 ? 12.499 -8.520 -29.407 1.00 81.31 290 PHE A C 1
ATOM 2272 O O . PHE A 1 290 ? 12.366 -8.954 -30.549 1.00 81.31 290 PHE A O 1
ATOM 2279 N N . CYS A 1 291 ? 11.502 -8.569 -28.523 1.00 77.19 291 CYS A N 1
ATOM 2280 C CA . CYS A 1 291 ? 10.225 -9.222 -28.824 1.00 77.19 291 CYS A CA 1
ATOM 2281 C C . CYS A 1 291 ? 9.305 -8.363 -29.697 1.00 77.19 291 CYS A C 1
ATOM 2283 O O . CYS A 1 291 ? 8.449 -8.908 -30.387 1.00 77.19 291 CYS A O 1
ATOM 2285 N N . THR A 1 292 ? 9.473 -7.040 -29.661 1.00 74.25 292 THR A N 1
ATOM 2286 C CA . THR A 1 292 ? 8.555 -6.087 -30.304 1.00 74.25 292 THR A CA 1
ATOM 2287 C C . THR A 1 292 ? 9.078 -5.534 -31.625 1.00 74.25 292 THR A C 1
ATOM 2289 O O . THR A 1 292 ? 8.286 -5.216 -32.506 1.00 74.25 292 THR A O 1
ATOM 2292 N N . LYS A 1 293 ? 10.401 -5.441 -31.818 1.00 76.38 293 LYS A N 1
ATOM 2293 C CA . LYS A 1 293 ? 10.988 -4.998 -33.091 1.00 76.38 293 LYS A CA 1
ATOM 2294 C C . LYS A 1 293 ? 11.049 -6.142 -34.103 1.00 76.38 293 LYS A C 1
ATOM 2296 O O . LYS A 1 293 ? 11.172 -7.308 -33.732 1.00 76.38 293 LYS A O 1
ATOM 2301 N N . GLY A 1 294 ? 10.999 -5.788 -35.389 1.00 76.31 294 GLY A N 1
ATOM 2302 C CA . GLY A 1 294 ? 10.970 -6.727 -36.514 1.00 76.31 294 GLY A CA 1
ATOM 2303 C C . GLY A 1 294 ? 12.185 -7.659 -36.617 1.00 76.31 294 GLY A C 1
ATOM 2304 O O . GLY A 1 294 ? 13.203 -7.512 -35.935 1.00 76.31 294 GLY A O 1
ATOM 2305 N N . GLU A 1 295 ? 12.086 -8.640 -37.514 1.00 77.94 295 GLU A N 1
ATOM 2306 C CA . GLU A 1 295 ? 13.039 -9.754 -37.619 1.00 77.94 295 GLU A CA 1
ATOM 2307 C C . GLU A 1 295 ? 14.497 -9.324 -37.865 1.00 77.94 295 GLU A C 1
ATOM 2309 O O . GLU A 1 295 ? 15.426 -9.947 -37.345 1.00 77.94 295 GLU A O 1
ATOM 2314 N N . SER A 1 296 ? 14.713 -8.240 -38.612 1.00 79.88 296 SER A N 1
ATOM 2315 C CA . SER A 1 296 ? 16.047 -7.691 -38.881 1.00 79.88 296 SER A CA 1
ATOM 2316 C C . SER A 1 296 ? 16.770 -7.271 -37.597 1.00 79.88 296 SER A C 1
ATOM 2318 O O . SER A 1 296 ? 17.926 -7.651 -37.404 1.00 79.88 296 SER A O 1
ATOM 2320 N N . TYR A 1 297 ? 16.073 -6.573 -36.691 1.00 81.75 297 TYR A N 1
ATOM 2321 C CA . TYR A 1 297 ? 16.603 -6.174 -35.386 1.00 81.75 297 TYR A CA 1
ATOM 2322 C C . TYR A 1 297 ? 16.885 -7.393 -34.510 1.00 81.75 297 TYR A C 1
ATOM 2324 O O . TYR A 1 297 ? 17.948 -7.485 -33.898 1.00 81.75 297 TYR A O 1
ATOM 2332 N N . ARG A 1 298 ? 15.972 -8.374 -34.492 1.00 82.50 298 ARG A N 1
ATOM 2333 C CA . ARG A 1 298 ? 16.177 -9.620 -33.740 1.00 82.50 298 ARG A CA 1
ATOM 2334 C C . ARG A 1 298 ? 17.478 -10.293 -34.162 1.00 82.50 298 ARG A C 1
ATOM 2336 O O . ARG A 1 298 ? 18.342 -10.516 -33.320 1.00 82.50 298 ARG A O 1
ATOM 2343 N N . ARG A 1 299 ? 17.674 -10.526 -35.464 1.00 82.06 299 ARG A N 1
ATOM 2344 C CA . ARG A 1 299 ? 18.883 -11.182 -35.996 1.00 82.06 299 ARG A CA 1
ATOM 2345 C C . ARG A 1 299 ? 20.176 -10.447 -35.630 1.00 82.06 299 ARG A C 1
ATOM 2347 O O . ARG A 1 299 ? 21.166 -11.108 -35.321 1.00 82.06 299 ARG A O 1
ATOM 2354 N N . SER A 1 300 ? 20.181 -9.112 -35.632 1.00 84.12 300 SER A N 1
ATOM 2355 C CA . SER A 1 300 ? 21.360 -8.332 -35.229 1.00 84.12 300 SER A CA 1
ATOM 2356 C C . SER A 1 300 ? 21.600 -8.320 -33.716 1.00 84.12 300 SER A C 1
ATOM 2358 O O . SER A 1 300 ? 22.751 -8.260 -33.286 1.00 84.12 300 SER A O 1
ATOM 2360 N N . SER A 1 301 ? 20.541 -8.405 -32.909 1.00 82.88 301 SER A N 1
ATOM 2361 C CA . SER A 1 301 ? 20.603 -8.189 -31.458 1.00 82.88 301 SER A CA 1
ATOM 2362 C C . SER A 1 301 ? 20.754 -9.474 -30.632 1.00 82.88 301 SER A C 1
ATOM 2364 O O . SER A 1 301 ? 21.167 -9.381 -29.478 1.00 82.88 301 SER A O 1
ATOM 2366 N N . VAL A 1 302 ? 20.515 -10.672 -31.201 1.00 83.69 302 VAL A N 1
ATOM 2367 C CA . VAL A 1 302 ? 20.626 -11.971 -30.485 1.00 83.69 302 VAL A CA 1
ATOM 2368 C C . VAL A 1 302 ? 21.946 -12.103 -29.719 1.00 83.69 302 VAL A C 1
ATOM 2370 O O . VAL A 1 302 ? 21.937 -12.381 -28.525 1.00 83.69 302 VAL A O 1
ATOM 2373 N N . LYS A 1 303 ? 23.093 -11.874 -30.375 1.00 82.19 303 LYS A N 1
ATOM 2374 C CA . LYS A 1 303 ? 24.410 -12.050 -29.731 1.00 82.19 303 LYS A CA 1
ATOM 2375 C C . LYS A 1 303 ? 24.636 -11.070 -28.580 1.00 82.19 303 LYS A C 1
ATOM 2377 O O . LYS A 1 303 ? 25.289 -11.413 -27.598 1.00 82.19 303 LYS A O 1
ATOM 2382 N N . SER A 1 304 ? 24.119 -9.850 -28.711 1.00 81.94 304 SER A N 1
ATOM 2383 C CA . SER A 1 304 ? 24.212 -8.829 -27.667 1.00 81.94 304 SER A CA 1
ATOM 2384 C C . SER A 1 304 ? 23.361 -9.220 -26.459 1.00 81.94 304 SER A C 1
ATOM 2386 O O . SER A 1 304 ? 23.877 -9.237 -25.342 1.00 81.94 304 SER A O 1
ATOM 2388 N N . LEU A 1 305 ? 22.119 -9.651 -26.696 1.00 81.38 305 LEU A N 1
ATOM 2389 C CA . LEU A 1 305 ? 21.211 -10.119 -25.654 1.00 81.38 305 LEU A CA 1
ATOM 2390 C C . LEU A 1 305 ? 21.759 -11.364 -24.939 1.00 81.38 305 LEU A C 1
ATOM 2392 O O . LEU A 1 305 ? 21.786 -11.407 -23.713 1.00 81.38 305 LEU A O 1
ATOM 2396 N N . GLU A 1 306 ? 22.274 -12.352 -25.678 1.00 80.88 306 GLU A N 1
ATOM 2397 C CA . GLU A 1 306 ? 22.916 -13.533 -25.087 1.00 80.88 306 GLU A CA 1
ATOM 2398 C C . GLU A 1 306 ? 24.081 -13.160 -24.168 1.00 80.88 306 GLU A C 1
ATOM 2400 O O . GLU A 1 306 ? 24.227 -13.731 -23.087 1.00 80.88 306 GLU A O 1
ATOM 2405 N N . ASN A 1 307 ? 24.916 -12.209 -24.591 1.00 79.62 307 ASN A N 1
ATOM 2406 C CA . ASN A 1 307 ? 26.033 -11.743 -23.781 1.00 79.62 307 ASN A CA 1
ATOM 2407 C C . ASN A 1 307 ? 25.540 -11.038 -22.517 1.00 79.62 307 ASN A C 1
ATOM 2409 O O . ASN A 1 307 ? 26.049 -11.346 -21.445 1.00 79.62 307 ASN A O 1
ATOM 2413 N N . MET A 1 308 ? 24.528 -10.169 -22.616 1.00 76.56 308 MET A N 1
ATOM 2414 C CA . MET A 1 308 ? 23.920 -9.508 -21.455 1.00 76.56 308 MET A CA 1
ATOM 2415 C C . MET A 1 308 ? 23.331 -10.520 -20.469 1.00 76.56 308 MET A C 1
ATOM 2417 O O . MET A 1 308 ? 23.534 -10.398 -19.263 1.00 76.56 308 MET A O 1
ATOM 2421 N N . ILE A 1 309 ? 22.666 -11.565 -20.964 1.00 73.75 309 ILE A N 1
ATOM 2422 C CA . ILE A 1 309 ? 22.087 -12.616 -20.120 1.00 73.75 309 ILE A CA 1
ATOM 2423 C C . ILE A 1 309 ? 23.185 -13.400 -19.391 1.00 73.75 309 ILE A C 1
ATOM 2425 O O . ILE A 1 309 ? 23.083 -13.649 -18.188 1.00 73.75 309 ILE A O 1
ATOM 2429 N N . LYS A 1 310 ? 24.264 -13.751 -20.101 1.00 72.75 310 LYS A N 1
ATOM 2430 C CA . LYS A 1 310 ? 25.402 -14.500 -19.547 1.00 72.75 310 LYS A CA 1
ATOM 2431 C C . LYS A 1 310 ? 26.192 -13.691 -18.514 1.00 72.75 310 LYS A C 1
ATOM 2433 O O . LYS A 1 310 ? 26.623 -14.254 -17.512 1.00 72.75 310 LYS A O 1
ATOM 2438 N N 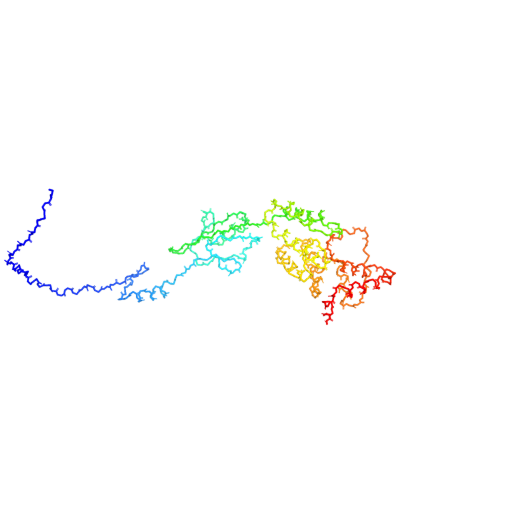. THR A 1 311 ? 26.389 -12.390 -18.730 1.00 67.88 311 THR A N 1
ATOM 2439 C CA . THR A 1 311 ? 27.172 -11.527 -17.825 1.00 67.88 311 THR A CA 1
ATOM 2440 C C . THR A 1 311 ? 26.393 -11.072 -16.595 1.00 67.88 311 THR A C 1
ATOM 2442 O O . THR A 1 311 ? 26.994 -10.811 -15.552 1.00 67.88 311 THR A O 1
ATOM 2445 N N . SER A 1 312 ? 25.065 -11.016 -16.673 1.00 60.28 312 SER A N 1
ATOM 2446 C CA . SER A 1 312 ? 24.217 -10.486 -15.598 1.00 60.28 312 SER A CA 1
ATOM 2447 C C . SER A 1 312 ? 23.937 -11.479 -14.459 1.00 60.28 312 SER A C 1
ATOM 2449 O O . SER A 1 312 ? 23.075 -11.226 -13.623 1.00 60.28 312 SER A O 1
ATOM 2451 N N . SER A 1 313 ? 24.669 -12.602 -14.379 1.00 52.09 313 SER A N 1
ATOM 2452 C CA . SER A 1 313 ? 24.428 -13.690 -13.412 1.00 52.09 313 SER A CA 1
ATOM 2453 C C . SER A 1 313 ? 22.949 -14.082 -13.340 1.00 52.09 313 SER A C 1
ATOM 2455 O O . SER A 1 313 ? 22.368 -14.209 -12.259 1.00 52.09 313 SER A O 1
ATOM 2457 N N . ILE A 1 314 ? 22.313 -14.268 -14.500 1.00 52.62 314 ILE A N 1
ATOM 2458 C CA . ILE A 1 314 ? 20.906 -14.656 -14.584 1.00 52.62 314 ILE A CA 1
ATOM 2459 C C . ILE A 1 314 ? 20.760 -16.160 -14.318 1.00 52.62 314 ILE A C 1
ATOM 2461 O O . ILE A 1 314 ? 20.375 -16.948 -15.173 1.00 52.62 314 ILE A O 1
ATOM 2465 N N . SER A 1 315 ? 21.063 -16.572 -13.088 1.00 42.84 315 SER A N 1
ATOM 2466 C CA . SER A 1 315 ? 20.650 -17.882 -12.573 1.00 42.84 315 SER A CA 1
ATOM 2467 C C . SER A 1 315 ? 19.124 -17.926 -12.348 1.00 42.84 315 SER A C 1
ATOM 2469 O O . SER A 1 315 ? 18.520 -18.992 -12.287 1.00 42.84 315 SER A O 1
ATOM 2471 N N . TRP A 1 316 ? 18.461 -16.760 -12.284 1.00 53.53 316 TRP A N 1
ATOM 2472 C CA . TRP A 1 316 ? 17.040 -16.630 -11.940 1.00 53.53 316 TRP A CA 1
ATOM 2473 C C . TRP A 1 316 ? 16.052 -16.809 -13.114 1.00 53.53 316 TRP A C 1
ATOM 2475 O O . TRP A 1 316 ? 14.888 -17.100 -12.852 1.00 53.53 316 TRP A O 1
ATOM 2485 N N . MET A 1 317 ? 16.474 -16.712 -14.389 1.00 44.34 317 MET A N 1
ATOM 2486 C CA . MET A 1 317 ? 15.597 -17.035 -15.543 1.00 44.34 317 MET A CA 1
ATOM 2487 C C . MET A 1 317 ? 15.557 -18.532 -15.890 1.00 44.34 317 MET A C 1
ATOM 2489 O O . MET A 1 317 ? 14.703 -18.944 -16.665 1.00 44.34 317 MET A O 1
ATOM 2493 N N . ILE A 1 318 ? 16.439 -19.366 -15.325 1.00 41.72 318 ILE A N 1
ATOM 2494 C CA . ILE A 1 318 ? 16.528 -20.801 -15.676 1.00 41.72 318 ILE A CA 1
ATOM 2495 C C . ILE A 1 318 ? 15.473 -21.656 -14.934 1.00 41.72 318 ILE A C 1
ATOM 2497 O O . ILE A 1 318 ? 15.334 -22.845 -15.198 1.00 41.72 318 ILE A O 1
ATOM 2501 N N . ASN A 1 319 ? 14.649 -21.062 -14.066 1.00 35.69 319 ASN A N 1
ATOM 2502 C CA . ASN A 1 319 ? 13.523 -21.747 -13.414 1.00 35.69 319 ASN A CA 1
ATOM 2503 C C . ASN A 1 319 ? 12.189 -21.573 -14.167 1.00 35.69 319 ASN A C 1
ATOM 2505 O O . ASN A 1 319 ? 11.139 -21.405 -13.553 1.00 35.69 319 ASN A O 1
ATOM 2509 N N . ILE A 1 320 ? 12.219 -21.624 -15.500 1.00 35.78 320 ILE A N 1
ATOM 2510 C CA . ILE A 1 320 ? 11.012 -21.868 -16.298 1.00 35.78 320 ILE A CA 1
ATOM 2511 C C . ILE A 1 320 ? 10.916 -23.388 -16.465 1.00 35.78 320 ILE A C 1
ATOM 2513 O O . ILE A 1 320 ? 11.637 -23.977 -17.270 1.00 35.78 320 ILE A O 1
ATOM 2517 N N . ARG A 1 321 ? 10.095 -24.018 -15.621 1.00 30.45 321 ARG A N 1
ATOM 2518 C CA . ARG A 1 321 ? 9.587 -25.380 -15.820 1.00 30.45 321 ARG A CA 1
ATOM 2519 C C . ARG A 1 321 ? 8.177 -25.306 -16.374 1.00 30.45 321 ARG A C 1
ATOM 2521 O O . ARG A 1 321 ? 7.409 -24.471 -15.848 1.00 30.45 321 ARG A O 1
#

Nearest PDB structures (foldseek):
  4s3q-assembly3_C  TM=3.449E-01  e=8.338E-01  Escherichia coli K-12
  7myz-assembly1_C  TM=1.723E-01  e=1.149E-01  Homo sapiens

Sequence (321 aa):
MGFLVIYKGDAVGSVQIPDSDFENVTPPPRVYICPHCDLTFESLQLLQDHKILAHPLKRPYLLIHGAAVGSDAISLKQQLYRKDLAVENAEWVSLDEVEYDDPSEMLDALVANQSGRRVVKLSYQSYQVEVSLIFDLISDEELDAVERCFQEVFSGQELSSTKLRQFDTKLHEVKCANAYAGGLGCYVSGVMAKDRVRTSGLKFEEFNIKFGEALDALSHIDTELSKSIKSAILFSRNQFNRSMEISFLPQLSAVSRFMITGSFNEIDIDSGSESTLLPIDSITESLVMFCTKGESYRRSSVKSLENMIKTSSISWMINIR